Protein AF-A0A1C6JVP3-F1 (afdb_monomer_lite)

Foldseek 3Di:
DDVVVVVLQVVLLVVLVVVVVQVQVQCCVVVVDDDDFPVSVVVVCVVDVDQWDAGPQWIWGDDDQWIWIDHPQATATAGQPDFRRRHFDDLQRSLVRCVVNVHPPPVSVDSVVVVVVQVVCCVVQQWPDDPNGIDGDQDPVQKDADPDDPDFQWKWKDFDPDIDIDGDDPLVVQLSVQQRIFGNCLVVPDPPRRGWIKIFTHHPNDTPDIDIDDLRGGDPRNNCSCVVPNVVVVVVVD

Radius of gyration: 19.87 Å; chains: 1; bounding box: 47×33×55 Å

Sequence (238 aa):
MEEKIKNIMEKYIKDVEDTCNILLEGINYRDNLNLKTKKDFFDYRMKKSNMEFEVRGISYRL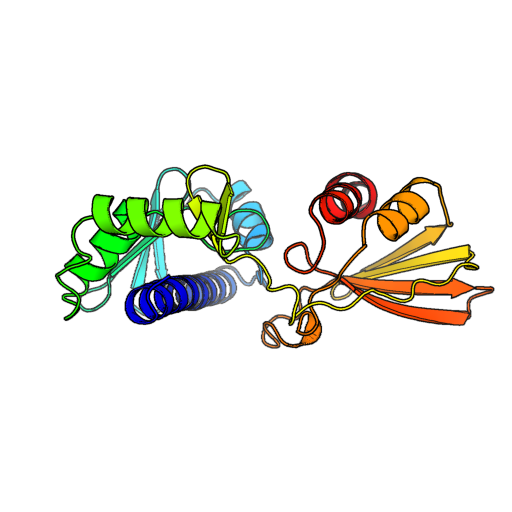HGKGCRAFNKEFFLDWDFGYRSRWCGIDPWKLSMTIKKSKSQYSEYYDGNLIKKTCEQAVKDGIMFKKYEQYYFAIPKSETFKPQFPKEFDTLVVTHRDSTWSLPRNKVIDKFIRKSSWVYNKIDRYNDKYNDKYVLSFLLEEKEIYSISYDDIGYPEGAIKIMSDDILHNLLKAL

Structure (mmCIF, N/CA/C/O backbone):
data_AF-A0A1C6JVP3-F1
#
_entry.id   AF-A0A1C6JVP3-F1
#
loop_
_atom_site.group_PDB
_atom_site.id
_atom_site.type_symbol
_atom_site.label_atom_id
_atom_site.label_alt_id
_atom_site.label_comp_id
_atom_site.label_asym_id
_atom_site.label_entity_id
_atom_site.label_seq_id
_atom_site.pdbx_PDB_ins_code
_atom_site.Cartn_x
_atom_site.Cartn_y
_atom_site.Cartn_z
_atom_site.occupancy
_atom_site.B_iso_or_equiv
_atom_site.auth_seq_id
_atom_site.auth_comp_id
_atom_site.auth_asym_id
_atom_site.auth_atom_id
_atom_site.pdbx_PDB_model_num
ATOM 1 N N . MET A 1 1 ? -20.652 -5.276 1.845 1.00 85.62 1 MET A N 1
ATOM 2 C CA . MET A 1 1 ? -20.248 -4.528 3.061 1.00 85.62 1 MET A CA 1
ATOM 3 C C . MET A 1 1 ? -21.175 -3.332 3.229 1.00 85.62 1 MET A C 1
ATOM 5 O O . MET A 1 1 ? -21.500 -2.714 2.226 1.00 85.62 1 MET A O 1
ATOM 9 N N . GLU A 1 2 ? -21.616 -3.033 4.452 1.00 90.56 2 GLU A N 1
ATOM 10 C CA . GLU A 1 2 ? -22.416 -1.833 4.742 1.00 90.56 2 GLU A CA 1
ATOM 11 C C . GLU A 1 2 ? -21.587 -0.554 4.511 1.00 90.56 2 GLU A C 1
ATOM 13 O O . GLU A 1 2 ? -20.419 -0.485 4.898 1.00 90.56 2 GLU A O 1
ATOM 18 N N . GLU A 1 3 ? -22.184 0.468 3.895 1.00 93.00 3 GLU A N 1
ATOM 19 C CA . GLU A 1 3 ? -21.467 1.694 3.510 1.00 93.00 3 GLU A CA 1
ATOM 20 C C . GLU A 1 3 ? -20.906 2.453 4.722 1.00 93.00 3 GLU A C 1
ATOM 22 O O . GLU A 1 3 ? -19.813 3.013 4.674 1.00 93.00 3 GLU A O 1
ATOM 27 N N . LYS A 1 4 ? -21.613 2.414 5.856 1.00 94.56 4 LYS A N 1
ATOM 28 C CA . LYS A 1 4 ? -21.206 3.098 7.087 1.00 94.56 4 LYS A CA 1
ATOM 29 C C . LYS A 1 4 ? -19.854 2.607 7.609 1.00 94.56 4 LYS A C 1
ATOM 31 O O . LYS A 1 4 ? -18.941 3.405 7.811 1.00 94.56 4 LYS A O 1
ATOM 36 N N . ILE A 1 5 ? -19.708 1.296 7.807 1.00 95.00 5 ILE A N 1
ATOM 37 C CA . ILE A 1 5 ? -18.456 0.701 8.296 1.00 95.00 5 ILE A CA 1
ATOM 38 C C . ILE A 1 5 ? -17.331 0.815 7.266 1.00 95.00 5 ILE A C 1
ATOM 40 O O . ILE A 1 5 ? -16.182 1.038 7.645 1.00 95.00 5 ILE A O 1
ATOM 44 N N . LYS A 1 6 ? -17.657 0.748 5.970 1.00 96.06 6 LYS A N 1
ATOM 45 C CA . LYS A 1 6 ? -16.696 1.005 4.895 1.00 96.06 6 LYS A CA 1
ATOM 46 C C . LYS A 1 6 ? -16.099 2.412 5.014 1.00 96.06 6 LYS A C 1
ATOM 48 O O . LYS A 1 6 ? -14.881 2.536 5.101 1.00 96.06 6 LYS A O 1
ATOM 53 N N . ASN A 1 7 ? -16.941 3.439 5.143 1.00 96.12 7 ASN A N 1
ATOM 54 C CA . ASN A 1 7 ? -16.503 4.829 5.308 1.00 96.12 7 ASN A CA 1
ATOM 55 C C . ASN A 1 7 ? -15.640 5.027 6.563 1.00 96.12 7 ASN A C 1
ATOM 57 O O . ASN A 1 7 ? -14.662 5.772 6.542 1.00 96.12 7 ASN A O 1
ATOM 61 N N . ILE A 1 8 ? -15.967 4.338 7.661 1.00 96.06 8 ILE A N 1
ATOM 62 C CA . ILE A 1 8 ? -15.164 4.365 8.893 1.00 96.06 8 ILE A CA 1
ATOM 63 C C . ILE A 1 8 ? -13.777 3.748 8.664 1.00 96.06 8 ILE A C 1
ATOM 65 O O . ILE A 1 8 ? -12.776 4.315 9.101 1.00 96.06 8 ILE A O 1
ATOM 69 N N . MET A 1 9 ? -13.699 2.608 7.973 1.00 97.69 9 MET A N 1
ATOM 70 C CA . MET A 1 9 ? -12.433 1.940 7.651 1.00 97.69 9 MET A CA 1
ATOM 71 C C . MET A 1 9 ? -11.568 2.773 6.699 1.00 97.69 9 MET A C 1
ATOM 73 O O . MET A 1 9 ? -10.367 2.905 6.924 1.00 97.69 9 MET A O 1
ATOM 77 N N . GLU A 1 10 ? -12.164 3.359 5.660 1.00 96.19 10 GLU A N 1
ATOM 78 C CA . GLU A 1 10 ? -11.465 4.241 4.719 1.00 96.19 10 GLU A CA 1
ATOM 79 C C . GLU A 1 10 ? -10.943 5.499 5.419 1.00 96.19 10 GLU A C 1
ATOM 81 O O . GLU A 1 10 ? -9.776 5.859 5.251 1.00 96.19 10 GLU A O 1
ATOM 86 N N . LYS A 1 11 ? -11.760 6.115 6.286 1.00 96.00 11 LYS A N 1
ATOM 87 C CA . LYS A 1 11 ? -11.322 7.238 7.118 1.00 96.00 11 LYS A CA 1
ATOM 88 C C . LYS A 1 11 ? -10.168 6.847 8.038 1.00 96.00 11 LYS A C 1
ATOM 90 O O . LYS A 1 11 ? -9.199 7.590 8.117 1.00 96.00 11 LYS A O 1
ATOM 95 N N . TYR A 1 12 ? -10.235 5.692 8.697 1.00 97.31 12 TYR A N 1
ATOM 96 C CA . TYR A 1 12 ? -9.146 5.211 9.550 1.00 97.31 12 TYR A CA 1
ATOM 97 C C . TYR A 1 12 ? -7.829 5.059 8.778 1.00 97.31 12 TYR A C 1
ATOM 99 O O . TYR A 1 12 ? -6.790 5.505 9.255 1.00 97.31 12 TYR A O 1
ATOM 107 N N . ILE A 1 13 ? -7.865 4.472 7.576 1.00 97.00 13 ILE A N 1
ATOM 108 C CA . ILE A 1 13 ? -6.674 4.331 6.724 1.00 97.00 13 ILE A CA 1
ATOM 109 C C . ILE A 1 13 ? -6.104 5.708 6.373 1.00 97.00 13 ILE A C 1
ATOM 111 O O . ILE A 1 13 ? -4.900 5.921 6.521 1.00 97.00 13 ILE A O 1
ATOM 115 N N . LYS A 1 14 ? -6.969 6.647 5.970 1.00 95.75 14 LYS A N 1
ATOM 116 C CA . LYS A 1 14 ? -6.563 8.015 5.641 1.00 95.75 14 LYS A CA 1
ATOM 117 C C . LYS A 1 14 ? -5.955 8.737 6.848 1.00 95.75 14 LYS A C 1
ATOM 119 O O . LYS A 1 14 ? -4.902 9.351 6.723 1.00 95.75 14 LYS A O 1
ATOM 124 N N . ASP A 1 15 ? -6.586 8.634 8.014 1.00 96.12 15 ASP A N 1
ATOM 125 C CA . ASP A 1 15 ? -6.108 9.271 9.242 1.00 96.12 15 ASP A CA 1
ATOM 126 C C . ASP A 1 15 ? -4.731 8.711 9.648 1.00 96.12 15 ASP A C 1
ATOM 128 O O . ASP A 1 15 ? -3.867 9.473 10.084 1.00 96.12 15 ASP A O 1
ATOM 132 N N . VAL A 1 16 ? -4.484 7.404 9.464 1.00 97.31 16 VAL A N 1
ATOM 133 C CA . VAL A 1 16 ? -3.157 6.796 9.693 1.00 97.31 16 VAL A CA 1
ATOM 134 C C . VAL A 1 16 ? -2.131 7.348 8.713 1.00 97.31 16 VAL A C 1
ATOM 136 O O . VAL A 1 16 ? -1.038 7.724 9.127 1.00 97.31 16 VAL A O 1
ATOM 139 N N . GLU A 1 17 ? -2.469 7.415 7.430 1.00 95.44 17 GLU A N 1
ATOM 140 C CA . GLU A 1 17 ? -1.577 7.936 6.398 1.00 95.44 17 GLU A CA 1
ATOM 141 C C . GLU A 1 17 ? -1.199 9.404 6.642 1.00 95.44 17 GLU A C 1
ATOM 143 O O . GLU A 1 17 ? -0.012 9.734 6.667 1.00 95.44 17 GLU A O 1
ATOM 148 N N . ASP A 1 18 ? -2.181 10.265 6.916 1.00 95.44 18 ASP A N 1
ATOM 149 C CA . ASP A 1 18 ? -1.955 11.673 7.254 1.00 95.44 18 ASP A CA 1
ATOM 150 C C . ASP A 1 18 ? -1.055 11.799 8.497 1.00 95.44 18 ASP A C 1
ATOM 152 O O . ASP A 1 18 ? -0.095 12.572 8.513 1.00 95.44 18 ASP A O 1
ATOM 156 N N . THR A 1 19 ? -1.315 10.985 9.523 1.00 96.62 19 THR A N 1
ATOM 157 C CA . THR A 1 19 ? -0.543 10.960 10.774 1.00 96.62 19 THR A CA 1
ATOM 158 C C . THR A 1 19 ? 0.899 10.491 10.553 1.00 96.62 19 THR A C 1
ATOM 160 O O . THR A 1 19 ? 1.838 11.068 11.104 1.00 96.62 19 THR A O 1
ATOM 163 N N . CYS A 1 20 ? 1.119 9.482 9.707 1.00 96.69 20 CYS A N 1
ATOM 164 C CA . CYS A 1 20 ? 2.458 9.039 9.322 1.00 96.69 20 CYS A CA 1
ATOM 165 C C . CYS A 1 20 ? 3.211 10.105 8.517 1.00 96.69 20 CYS A C 1
ATOM 167 O O . CYS A 1 20 ? 4.404 10.299 8.747 1.00 96.69 20 CYS A O 1
ATOM 169 N N . ASN A 1 21 ? 2.533 10.838 7.633 1.00 95.19 21 ASN A N 1
ATOM 170 C CA . ASN A 1 21 ? 3.148 11.935 6.885 1.00 95.19 21 ASN A CA 1
ATOM 171 C C . ASN A 1 21 ? 3.615 13.064 7.818 1.00 95.19 21 ASN A C 1
ATOM 173 O O . ASN A 1 21 ? 4.724 13.568 7.656 1.00 95.19 21 ASN A O 1
ATOM 177 N N . ILE A 1 22 ? 2.833 13.406 8.849 1.00 96.19 22 ILE A N 1
ATOM 178 C CA . ILE A 1 22 ? 3.252 14.376 9.877 1.00 96.19 22 ILE A CA 1
ATOM 179 C C . ILE A 1 22 ? 4.494 13.877 10.625 1.00 96.19 22 ILE A C 1
ATOM 181 O O . ILE A 1 22 ? 5.426 14.652 10.843 1.00 96.19 22 ILE A O 1
ATOM 185 N N . LEU A 1 23 ? 4.541 12.592 10.995 1.00 96.81 23 LEU A N 1
ATOM 186 C CA . LEU A 1 23 ? 5.721 11.998 11.630 1.00 96.81 23 LEU A CA 1
ATOM 187 C C . LEU A 1 23 ? 6.968 12.128 10.743 1.00 96.81 23 LEU A C 1
ATOM 189 O O . LEU A 1 23 ? 8.019 12.539 11.236 1.00 96.81 23 LEU A O 1
ATOM 193 N N . LEU A 1 24 ? 6.852 11.817 9.448 1.00 96.00 24 LEU A N 1
ATOM 194 C CA . LEU A 1 24 ? 7.953 11.969 8.495 1.00 96.00 24 LEU A CA 1
ATOM 195 C C . LEU A 1 24 ? 8.410 13.424 8.378 1.00 96.00 24 LEU A C 1
ATOM 197 O O . LEU A 1 24 ? 9.609 13.674 8.437 1.00 96.00 24 LEU A O 1
ATOM 201 N N . GLU A 1 25 ? 7.485 14.384 8.280 1.00 95.31 25 GLU A N 1
ATOM 202 C CA . GLU A 1 25 ? 7.809 15.818 8.257 1.00 95.31 25 GLU A CA 1
ATOM 203 C C . GLU A 1 25 ? 8.608 16.235 9.505 1.00 95.31 25 GLU A C 1
ATOM 205 O O . GLU A 1 25 ? 9.605 16.949 9.393 1.00 95.31 25 GLU A O 1
ATOM 210 N N . GLY A 1 26 ? 8.219 15.750 10.689 1.00 96.00 26 GLY A N 1
ATOM 211 C CA . GLY A 1 26 ? 8.935 16.023 11.937 1.00 96.00 26 GLY A CA 1
ATOM 212 C C . GLY A 1 26 ? 10.338 15.415 11.984 1.00 96.00 26 GLY A C 1
ATOM 213 O O . GLY A 1 26 ? 11.280 16.085 12.408 1.00 96.00 26 GLY A O 1
ATOM 214 N N . ILE A 1 27 ? 10.496 14.170 11.523 1.00 95.88 27 ILE A N 1
ATOM 215 C CA . ILE A 1 27 ? 11.808 13.509 11.440 1.00 95.88 27 ILE A CA 1
ATOM 216 C C . ILE A 1 27 ? 12.703 14.227 10.427 1.00 95.88 27 ILE A C 1
ATOM 218 O O . ILE A 1 27 ? 13.857 14.513 10.736 1.00 95.88 27 ILE A O 1
ATOM 222 N N . ASN A 1 28 ? 12.167 14.561 9.253 1.00 95.88 28 ASN A N 1
ATOM 223 C CA . ASN A 1 28 ? 12.885 15.275 8.201 1.00 95.88 28 ASN A CA 1
ATOM 224 C C . ASN A 1 28 ? 13.407 16.621 8.685 1.00 95.88 28 ASN A C 1
ATOM 226 O O . ASN A 1 28 ? 14.579 16.922 8.485 1.00 95.88 28 ASN A O 1
ATOM 230 N N . TYR A 1 29 ? 12.563 17.394 9.370 1.00 95.50 29 TYR A N 1
ATOM 231 C CA . TYR A 1 29 ? 12.962 18.676 9.937 1.00 95.50 29 TYR A CA 1
ATOM 232 C C . TYR A 1 29 ? 14.053 18.522 11.004 1.00 95.50 29 TYR A C 1
ATOM 234 O O . TYR A 1 29 ? 15.057 19.227 10.967 1.00 95.50 29 TYR A O 1
ATOM 242 N N . ARG A 1 30 ? 13.874 17.592 11.950 1.00 94.19 30 ARG A N 1
ATOM 243 C CA . ARG A 1 30 ? 14.794 17.423 13.084 1.00 94.19 30 ARG A CA 1
ATOM 244 C C . ARG A 1 30 ? 16.159 16.879 12.664 1.00 94.19 30 ARG A C 1
ATOM 246 O O . ARG A 1 30 ? 17.176 17.322 13.187 1.00 94.19 30 ARG A O 1
ATOM 253 N N . ASP A 1 31 ? 16.167 15.918 11.745 1.00 94.38 31 ASP A N 1
ATOM 254 C CA . ASP A 1 31 ? 17.36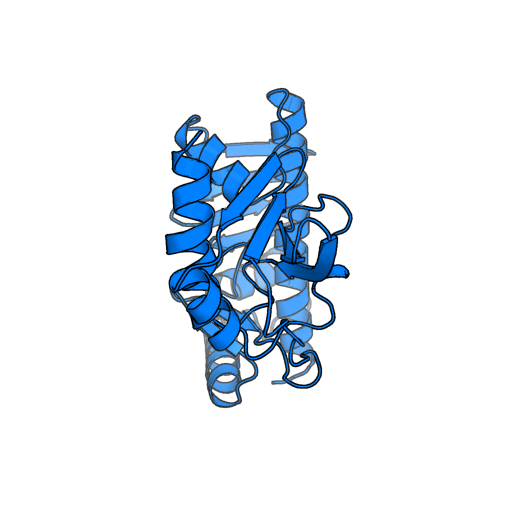3 15.152 11.395 1.00 94.38 31 ASP A CA 1
ATOM 255 C C . ASP A 1 31 ? 17.950 15.576 10.030 1.00 94.38 31 ASP A C 1
ATOM 257 O O . ASP A 1 31 ? 18.907 14.960 9.564 1.00 94.38 31 ASP A O 1
ATOM 261 N N . ASN A 1 32 ? 17.400 16.627 9.400 1.00 94.62 32 ASN A N 1
ATOM 262 C CA . ASN A 1 32 ? 17.755 17.119 8.062 1.00 94.62 32 ASN A CA 1
ATOM 263 C C . ASN A 1 32 ? 17.736 16.005 6.995 1.00 94.62 32 ASN A C 1
ATOM 265 O O . ASN A 1 32 ? 18.715 15.759 6.287 1.00 94.62 32 ASN A O 1
ATOM 269 N N . LEU A 1 33 ? 16.610 15.291 6.926 1.00 93.88 33 LEU A N 1
ATOM 270 C CA . LEU A 1 33 ? 16.375 14.160 6.024 1.00 93.88 33 LEU A CA 1
ATOM 271 C C . LEU A 1 33 ? 15.256 14.466 5.019 1.00 93.88 33 LEU A C 1
ATOM 273 O O . LEU A 1 33 ? 14.552 15.467 5.122 1.00 93.88 33 LEU A O 1
ATOM 277 N N . ASN A 1 34 ? 15.069 13.562 4.057 1.00 91.19 34 ASN A N 1
ATOM 278 C CA . ASN A 1 34 ? 13.994 13.620 3.063 1.00 91.19 34 ASN A CA 1
ATOM 279 C C . ASN A 1 34 ? 13.276 12.263 2.943 1.00 91.19 34 ASN A C 1
ATOM 281 O O . ASN A 1 34 ? 13.196 11.670 1.867 1.00 91.19 34 ASN A O 1
ATOM 285 N N . LEU A 1 35 ? 12.815 11.731 4.076 1.00 91.88 35 LEU A N 1
ATOM 286 C CA . LEU A 1 35 ? 11.999 10.522 4.149 1.00 91.88 35 LEU A CA 1
ATOM 287 C C . LEU A 1 35 ? 10.615 10.800 3.554 1.00 91.88 35 LEU A C 1
ATOM 289 O O . LEU A 1 35 ? 9.971 11.788 3.913 1.00 91.88 35 LEU A O 1
ATOM 293 N N . LYS A 1 36 ? 10.143 9.912 2.680 1.00 88.81 36 LYS A N 1
ATOM 294 C CA . LYS A 1 36 ? 8.869 10.067 1.961 1.00 88.81 36 LYS A CA 1
ATOM 295 C C . LYS A 1 36 ? 7.937 8.873 2.122 1.00 88.81 36 LYS A C 1
ATOM 297 O O . LYS A 1 36 ? 6.734 8.996 1.922 1.00 88.81 36 LYS A O 1
ATOM 302 N N . THR A 1 37 ? 8.483 7.710 2.463 1.00 89.12 37 THR A N 1
ATOM 303 C CA . THR A 1 37 ? 7.762 6.437 2.406 1.00 89.12 37 THR A CA 1
ATOM 304 C C . THR A 1 37 ? 7.846 5.679 3.718 1.00 89.12 37 THR A C 1
ATOM 306 O O . THR A 1 37 ? 8.710 5.925 4.565 1.00 89.12 37 THR A O 1
ATOM 309 N N . LYS A 1 38 ? 6.998 4.656 3.857 1.00 92.50 38 LYS A N 1
ATOM 310 C CA . LYS A 1 38 ? 7.148 3.686 4.942 1.00 92.50 38 LYS A CA 1
ATOM 311 C C . LYS A 1 38 ? 8.487 2.942 4.877 1.00 92.50 38 LYS A C 1
ATOM 313 O O . LYS A 1 38 ? 9.040 2.613 5.923 1.00 92.50 38 LYS A O 1
ATOM 318 N N . LYS A 1 39 ? 9.024 2.689 3.677 1.00 90.00 39 LYS A N 1
ATOM 319 C CA . LYS A 1 39 ? 10.345 2.066 3.532 1.00 90.00 39 LYS A CA 1
ATOM 320 C C . LYS A 1 39 ? 11.439 2.986 4.078 1.00 90.00 39 LYS A C 1
ATOM 322 O O . LYS A 1 39 ? 12.227 2.534 4.898 1.00 90.00 39 LYS A O 1
ATOM 327 N N . ASP A 1 40 ? 11.423 4.267 3.710 1.00 91.75 40 ASP A N 1
ATOM 328 C CA . ASP A 1 40 ? 12.370 5.268 4.215 1.00 91.75 40 ASP A CA 1
ATOM 329 C C . ASP A 1 40 ? 12.311 5.344 5.748 1.00 91.75 40 ASP A C 1
ATOM 331 O O . ASP A 1 40 ? 13.342 5.372 6.419 1.00 91.75 40 ASP A O 1
ATOM 335 N N . PHE A 1 41 ? 11.100 5.307 6.319 1.00 94.50 41 PHE A N 1
ATOM 336 C CA . PHE A 1 41 ? 10.910 5.245 7.767 1.00 94.50 41 PHE A CA 1
ATOM 337 C C . PHE A 1 41 ? 11.559 4.005 8.392 1.00 94.50 41 PHE A C 1
ATOM 339 O O . PHE A 1 41 ? 12.222 4.110 9.424 1.00 94.50 41 PHE A O 1
ATOM 346 N N . PHE A 1 42 ? 11.393 2.827 7.790 1.00 93.25 42 PHE A N 1
ATOM 347 C CA . PHE A 1 42 ? 12.018 1.604 8.291 1.00 93.25 42 PHE A CA 1
ATOM 348 C C . PHE A 1 42 ? 13.539 1.608 8.137 1.00 93.25 42 PHE A C 1
ATOM 350 O O . PHE A 1 42 ? 14.228 1.258 9.094 1.00 93.25 42 PHE A O 1
ATOM 357 N N . ASP A 1 43 ? 14.072 2.080 7.012 1.00 92.50 43 ASP A N 1
ATOM 358 C CA . ASP A 1 43 ? 15.517 2.224 6.807 1.00 92.50 43 ASP A CA 1
ATOM 359 C C . ASP A 1 43 ? 16.124 3.201 7.835 1.00 92.50 43 ASP A C 1
ATOM 361 O O . ASP A 1 43 ? 17.192 2.950 8.399 1.00 92.50 43 ASP A O 1
ATOM 365 N N . TYR A 1 44 ? 15.416 4.294 8.141 1.00 94.19 44 TYR A N 1
ATOM 366 C CA . TYR A 1 44 ? 15.763 5.218 9.220 1.00 94.19 44 TYR A CA 1
ATOM 367 C C . TYR A 1 44 ? 15.764 4.520 10.591 1.00 94.19 44 TYR A C 1
ATOM 369 O O . TYR A 1 44 ? 16.722 4.634 11.359 1.00 94.19 44 TYR A O 1
ATOM 377 N N . ARG A 1 45 ? 14.718 3.741 10.889 1.00 92.12 45 ARG A N 1
ATOM 378 C CA . ARG A 1 45 ? 14.558 3.000 12.151 1.00 92.12 45 ARG A CA 1
ATOM 379 C C . ARG A 1 45 ? 15.587 1.895 12.355 1.00 92.12 45 ARG A C 1
ATOM 381 O O . ARG A 1 45 ? 15.934 1.609 13.495 1.00 92.12 45 ARG A O 1
ATOM 388 N N . MET A 1 46 ? 16.118 1.310 11.286 1.00 90.38 46 MET A N 1
ATOM 389 C CA . MET A 1 46 ? 17.240 0.373 11.386 1.00 90.38 46 MET A CA 1
ATOM 390 C C . MET A 1 46 ? 18.520 1.049 11.895 1.00 90.38 46 MET A C 1
ATOM 392 O O . MET A 1 46 ? 19.360 0.390 12.501 1.00 90.38 46 MET A O 1
ATOM 396 N N . LYS A 1 47 ? 18.666 2.362 11.678 1.00 92.06 47 LYS A N 1
ATOM 397 C CA . LYS A 1 47 ? 19.841 3.151 12.084 1.00 92.06 47 LYS A CA 1
ATOM 398 C C . LYS A 1 47 ? 19.637 3.909 13.399 1.00 92.06 47 LYS A C 1
ATOM 400 O O . LYS A 1 47 ? 20.611 4.340 14.014 1.00 92.06 47 LYS A O 1
ATOM 405 N N . LYS A 1 48 ? 18.388 4.120 13.823 1.00 88.81 48 LYS A N 1
ATOM 406 C CA . LYS A 1 48 ? 18.018 4.928 14.997 1.00 88.81 48 LYS A CA 1
ATOM 407 C C . LYS A 1 48 ? 17.047 4.165 15.880 1.00 88.81 48 LYS A C 1
ATOM 409 O O . LYS A 1 48 ? 15.985 3.779 15.409 1.00 88.81 48 LYS A O 1
ATOM 414 N N . SER A 1 49 ? 17.354 4.019 17.169 1.00 85.25 49 SER A N 1
ATOM 415 C CA . SER A 1 49 ? 16.584 3.197 18.115 1.00 85.25 49 SER A CA 1
ATOM 416 C C . SER A 1 49 ? 15.389 3.898 18.779 1.00 85.25 49 SER A C 1
ATOM 418 O O . SER A 1 49 ? 14.579 3.213 19.396 1.00 85.25 49 SER A O 1
ATOM 420 N N . ASN A 1 50 ? 15.168 5.201 18.565 1.00 88.69 50 ASN A N 1
ATOM 421 C CA . ASN A 1 50 ? 14.064 5.984 19.152 1.00 88.69 50 ASN A CA 1
ATOM 422 C C . ASN A 1 50 ? 12.677 5.320 19.037 1.00 88.69 50 ASN A C 1
ATOM 424 O O . ASN A 1 50 ? 12.153 5.132 17.942 1.00 88.69 50 ASN A O 1
ATOM 428 N N . MET A 1 51 ? 12.058 5.004 20.173 1.00 92.69 51 MET A N 1
ATOM 429 C CA . MET A 1 51 ? 10.715 4.406 20.220 1.00 92.69 51 MET A CA 1
ATOM 430 C C . MET A 1 51 ? 9.595 5.443 20.335 1.00 92.69 51 MET A C 1
ATOM 432 O O . MET A 1 51 ? 8.436 5.115 20.084 1.00 92.69 51 MET A O 1
ATOM 436 N N . GLU A 1 52 ? 9.935 6.681 20.696 1.00 96.19 52 GLU A N 1
ATOM 437 C CA . GLU A 1 52 ? 8.982 7.766 20.901 1.00 96.19 52 GLU A CA 1
ATOM 438 C C . GLU A 1 52 ? 9.385 9.010 20.108 1.00 96.19 52 GLU A C 1
ATOM 440 O O . GLU A 1 52 ? 10.573 9.315 19.956 1.00 96.19 52 GLU A O 1
ATOM 445 N N . PHE A 1 53 ? 8.380 9.721 19.603 1.00 96.06 53 PHE A N 1
ATOM 446 C CA . PHE A 1 53 ? 8.531 10.986 18.891 1.00 96.06 53 PHE A CA 1
ATOM 447 C C . PHE A 1 53 ? 7.442 11.949 19.350 1.00 96.06 53 PHE A C 1
ATOM 449 O O . PHE A 1 53 ? 6.332 11.532 19.677 1.00 96.06 53 PHE A O 1
ATOM 456 N N . GLU A 1 54 ? 7.737 13.241 19.311 1.00 96.50 54 GLU A N 1
ATOM 457 C CA . GLU A 1 54 ? 6.740 14.287 19.487 1.00 96.50 54 GLU A CA 1
ATOM 458 C C . GLU A 1 54 ? 6.833 15.239 18.301 1.00 96.50 54 GLU A C 1
ATOM 460 O O . GLU A 1 54 ? 7.893 15.799 18.022 1.00 96.50 54 GLU A O 1
ATOM 465 N N . VAL A 1 55 ? 5.734 15.373 17.560 1.00 96.12 55 VAL A N 1
ATOM 466 C CA . VAL A 1 55 ? 5.671 16.217 16.365 1.00 96.12 55 VAL A CA 1
ATOM 467 C C . VAL A 1 55 ? 4.349 16.966 16.381 1.00 96.12 55 VAL A C 1
ATOM 469 O O . VAL A 1 55 ? 3.290 16.345 16.430 1.00 96.12 55 VAL A O 1
ATOM 472 N N . ARG A 1 56 ? 4.404 18.304 16.342 1.00 94.00 56 ARG A N 1
ATOM 473 C CA . ARG A 1 56 ? 3.217 19.186 16.355 1.00 94.00 56 ARG A CA 1
ATOM 474 C C . ARG A 1 56 ? 2.239 18.874 17.506 1.00 94.00 56 ARG A C 1
ATOM 476 O O . ARG A 1 56 ? 1.029 18.865 17.310 1.00 94.00 56 ARG A O 1
ATOM 483 N N . GLY A 1 57 ? 2.764 18.574 18.698 1.00 94.38 57 GLY A N 1
ATOM 484 C CA . GLY A 1 57 ? 1.958 18.235 19.879 1.00 94.38 57 GLY A CA 1
ATOM 485 C C . GLY A 1 57 ? 1.262 16.867 19.820 1.00 94.38 57 GLY A C 1
ATOM 486 O O . GLY A 1 57 ? 0.421 16.573 20.668 1.00 94.38 57 GLY A O 1
ATOM 487 N N . ILE A 1 58 ? 1.586 16.029 18.829 1.00 97.25 58 ILE A N 1
ATOM 488 C CA . ILE A 1 58 ? 1.165 14.627 18.758 1.00 97.25 58 ILE A CA 1
ATOM 489 C C . ILE A 1 58 ? 2.316 13.764 19.268 1.00 97.25 58 ILE A C 1
ATOM 491 O O . ILE A 1 58 ? 3.432 13.828 18.745 1.00 97.25 58 ILE A O 1
ATOM 495 N N . SER A 1 59 ? 2.035 12.935 20.271 1.00 98.06 59 SER A N 1
ATOM 496 C CA . SER A 1 59 ? 2.964 11.921 20.758 1.00 98.06 59 SER A CA 1
ATOM 497 C C . SER A 1 59 ? 2.814 10.646 19.937 1.00 98.06 59 SER A C 1
ATOM 499 O O . SER A 1 59 ? 1.713 10.112 19.809 1.00 98.06 59 SER A O 1
ATOM 501 N N . TYR A 1 60 ? 3.925 10.130 19.424 1.00 98.25 60 TYR A N 1
ATOM 502 C CA . TYR A 1 60 ? 4.016 8.868 18.698 1.00 98.25 60 TYR A CA 1
ATOM 503 C C . TYR A 1 60 ? 4.786 7.868 19.546 1.00 98.25 60 TYR A C 1
ATOM 505 O O . TYR A 1 60 ? 5.881 8.171 20.017 1.00 98.25 60 TYR A O 1
ATOM 513 N N . ARG A 1 61 ? 4.239 6.666 19.716 1.00 97.69 61 ARG A N 1
ATOM 514 C CA . ARG A 1 61 ? 4.889 5.562 20.424 1.00 97.69 61 ARG A CA 1
ATOM 515 C C . ARG A 1 61 ? 4.840 4.304 19.581 1.00 97.69 61 ARG A C 1
ATOM 517 O O . ARG A 1 61 ? 3.765 3.772 19.301 1.00 97.69 61 ARG A O 1
ATOM 524 N N . LEU A 1 62 ? 6.015 3.824 19.197 1.00 96.62 62 LEU A N 1
ATOM 525 C CA . LEU A 1 62 ? 6.169 2.556 18.502 1.00 96.62 62 LEU A CA 1
ATOM 526 C C . LEU A 1 62 ? 5.931 1.392 19.464 1.00 96.62 62 LEU A C 1
ATOM 528 O O . LEU A 1 62 ? 6.323 1.435 20.629 1.00 96.62 62 LEU A O 1
ATOM 532 N N . HIS A 1 63 ? 5.312 0.329 18.966 1.00 93.88 63 HIS A N 1
ATOM 533 C CA . HIS A 1 63 ? 5.075 -0.895 19.727 1.00 93.88 63 HIS A CA 1
ATOM 534 C C . HIS A 1 63 ? 4.988 -2.093 18.787 1.00 93.88 63 HIS A C 1
ATOM 536 O O . HIS A 1 63 ? 4.332 -2.013 17.752 1.00 93.88 63 HIS A O 1
ATOM 542 N N . GLY A 1 64 ? 5.584 -3.231 19.152 1.00 90.88 64 GLY A N 1
ATOM 543 C CA . GLY A 1 64 ? 5.524 -4.450 18.335 1.00 90.88 64 GLY A CA 1
ATOM 544 C C . GLY A 1 64 ? 5.749 -4.167 16.841 1.00 90.88 64 GLY A C 1
ATOM 545 O O . GLY A 1 64 ? 6.781 -3.623 16.461 1.00 90.88 64 GLY A O 1
ATOM 546 N N . LYS A 1 65 ? 4.745 -4.481 16.012 1.00 93.19 65 LYS A N 1
ATOM 547 C CA . LYS A 1 65 ? 4.742 -4.250 14.554 1.00 93.19 65 LYS A CA 1
ATOM 548 C C . LYS A 1 65 ? 4.036 -2.953 14.112 1.00 93.19 65 LYS A C 1
ATOM 550 O O . LYS A 1 65 ? 3.635 -2.843 12.956 1.00 93.19 65 LYS A O 1
ATOM 555 N N . GLY A 1 66 ? 3.842 -1.990 15.008 1.00 96.56 66 GLY A N 1
ATOM 556 C CA . GLY A 1 66 ? 2.961 -0.845 14.796 1.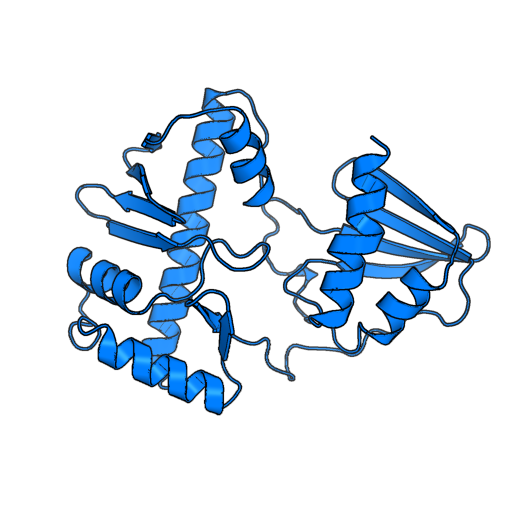00 96.56 66 GLY A CA 1
ATOM 557 C C . GLY A 1 66 ? 3.365 0.428 15.530 1.00 96.56 66 GLY A C 1
ATOM 558 O O . GLY A 1 66 ? 4.474 0.563 16.054 1.00 96.56 66 GLY A O 1
ATOM 559 N N . CYS A 1 67 ? 2.436 1.376 15.545 1.00 97.69 67 CYS A N 1
ATOM 560 C CA . CYS A 1 67 ? 2.591 2.670 16.187 1.00 97.69 67 CYS A CA 1
ATOM 561 C C . CYS A 1 67 ? 1.239 3.156 16.705 1.00 97.69 67 CYS A C 1
ATOM 563 O O . CYS A 1 67 ? 0.186 2.854 16.138 1.00 97.69 67 CYS A O 1
ATOM 565 N N . ARG A 1 68 ? 1.296 3.945 17.772 1.00 97.44 68 ARG A N 1
ATOM 566 C CA . ARG A 1 68 ? 0.170 4.699 18.292 1.00 97.44 68 ARG A CA 1
ATOM 567 C C . ARG A 1 68 ? 0.523 6.173 18.300 1.00 97.44 68 ARG A C 1
ATOM 569 O O . ARG A 1 68 ? 1.579 6.545 18.806 1.00 97.44 68 ARG A O 1
ATOM 576 N N . ALA A 1 69 ? -0.393 6.996 17.819 1.00 97.94 69 ALA A N 1
ATOM 577 C CA . ALA A 1 69 ? -0.305 8.442 17.858 1.00 97.94 69 ALA A CA 1
ATOM 578 C C . ALA A 1 69 ? -1.461 9.003 18.690 1.00 97.94 69 ALA A C 1
ATOM 580 O O . ALA A 1 69 ? -2.599 8.547 18.568 1.00 97.94 69 ALA A O 1
ATOM 581 N N . PHE A 1 70 ? -1.179 9.945 19.585 1.00 96.44 70 PHE A N 1
ATOM 582 C CA . PHE A 1 70 ? -2.198 10.480 20.481 1.00 96.44 70 PHE A CA 1
ATOM 583 C C . PHE A 1 70 ? -1.845 11.863 21.031 1.00 96.44 70 PHE A C 1
ATOM 585 O O . PHE A 1 70 ? -0.680 12.246 21.121 1.00 96.44 70 PHE A O 1
ATOM 592 N N . ASN A 1 71 ? -2.881 12.590 21.437 1.00 94.56 71 ASN A N 1
ATOM 593 C CA . ASN A 1 71 ? -2.815 13.768 22.297 1.00 94.56 71 ASN A CA 1
ATOM 594 C C . ASN A 1 71 ? -4.112 13.831 23.143 1.00 94.56 71 ASN A C 1
ATOM 596 O O . ASN A 1 71 ? -4.752 12.802 23.360 1.00 94.56 71 ASN A O 1
ATOM 600 N N . LYS A 1 72 ? -4.500 15.004 23.664 1.00 89.19 72 LYS A N 1
ATOM 601 C CA . LYS A 1 72 ? -5.726 15.148 24.478 1.00 89.19 72 LYS A CA 1
ATOM 602 C C . LYS A 1 72 ? -7.032 14.939 23.693 1.00 89.19 72 LYS A C 1
ATOM 604 O O . LYS A 1 72 ? -8.034 14.570 24.299 1.00 89.19 72 LYS A O 1
ATOM 609 N N . GLU A 1 73 ? -7.024 15.171 22.384 1.00 87.38 73 GLU A N 1
ATOM 610 C CA . GLU A 1 73 ? -8.210 15.182 21.511 1.00 87.38 73 GLU A CA 1
ATOM 611 C C . GLU A 1 73 ? -8.196 14.053 20.471 1.00 87.38 73 GLU A C 1
ATOM 613 O O . GLU A 1 73 ? -9.229 13.702 19.906 1.00 87.38 73 GLU A O 1
ATOM 618 N N . PHE A 1 74 ? -7.027 13.465 20.230 1.00 87.75 74 PHE A N 1
ATOM 619 C CA . PHE A 1 74 ? -6.766 12.520 19.157 1.00 87.75 74 PHE A CA 1
ATOM 620 C C . PHE A 1 74 ? -6.176 11.221 19.708 1.00 87.75 74 PHE A C 1
ATOM 622 O O . PHE A 1 74 ? -5.285 11.234 20.560 1.00 87.75 74 PHE A O 1
ATOM 629 N N . PHE A 1 75 ? -6.645 10.087 19.192 1.00 94.94 75 PHE A N 1
ATOM 630 C CA . PHE A 1 75 ? -6.063 8.777 19.453 1.00 94.94 75 PHE A CA 1
ATOM 631 C C . PHE A 1 75 ? -6.153 7.915 18.198 1.00 94.94 75 PHE A C 1
ATOM 633 O O . PHE A 1 75 ? -7.233 7.750 17.636 1.00 94.94 75 PHE A O 1
ATOM 640 N N . LEU A 1 76 ? -5.033 7.312 17.810 1.00 97.25 76 LEU A N 1
ATOM 641 C CA . LEU A 1 76 ? -4.941 6.400 16.681 1.00 97.25 76 LEU A CA 1
ATOM 642 C C . LEU A 1 76 ? -3.917 5.305 16.980 1.00 97.25 76 LEU A C 1
ATOM 644 O O . LEU A 1 76 ? -2.807 5.594 17.419 1.00 97.25 76 LEU A O 1
ATOM 648 N N . ASP A 1 77 ? -4.278 4.046 16.753 1.00 97.50 77 ASP A N 1
ATOM 649 C CA . ASP A 1 77 ? -3.399 2.884 16.938 1.00 97.50 77 ASP A CA 1
ATOM 650 C C . ASP A 1 77 ? -3.479 2.010 15.688 1.00 97.50 77 ASP A C 1
ATOM 652 O O . ASP A 1 77 ? -4.576 1.746 15.188 1.00 97.50 77 ASP A O 1
ATOM 656 N N . TRP A 1 78 ? -2.336 1.587 15.153 1.00 98.25 78 TRP A N 1
ATOM 657 C CA . TRP A 1 78 ? -2.275 0.744 13.962 1.00 98.25 78 TRP A CA 1
ATOM 658 C C . TRP A 1 78 ? -1.086 -0.212 13.999 1.00 98.25 78 TRP A C 1
ATOM 660 O O . TRP A 1 78 ? -0.148 -0.070 14.783 1.00 98.25 78 TRP A O 1
ATOM 670 N N . ASP A 1 79 ? -1.148 -1.226 13.143 1.00 97.94 79 ASP A N 1
ATOM 671 C CA . ASP A 1 79 ? 0.004 -2.040 12.764 1.00 97.94 79 ASP A CA 1
ATOM 672 C C . ASP A 1 79 ? 0.443 -1.677 11.353 1.00 97.94 79 ASP A C 1
ATOM 674 O O . ASP A 1 79 ? -0.400 -1.405 10.489 1.00 97.94 79 ASP A O 1
ATOM 678 N N . PHE A 1 80 ? 1.755 -1.688 11.113 1.00 97.19 80 PHE A N 1
ATOM 679 C CA . PHE A 1 80 ? 2.302 -1.355 9.809 1.00 97.19 80 PHE A CA 1
ATOM 680 C C . PHE A 1 80 ? 1.823 -2.350 8.752 1.00 97.19 80 PHE A C 1
ATOM 682 O O . PHE A 1 80 ? 1.984 -3.561 8.891 1.00 97.19 80 PHE A O 1
ATOM 689 N N . GLY A 1 81 ? 1.224 -1.809 7.691 1.00 95.69 81 GLY A N 1
ATOM 690 C CA . GLY A 1 81 ? 0.486 -2.584 6.700 1.00 95.69 81 GLY A CA 1
ATOM 691 C C . GLY A 1 81 ? 1.349 -3.453 5.789 1.00 95.69 81 GLY A C 1
ATOM 692 O O . GLY A 1 81 ? 2.578 -3.384 5.766 1.00 95.69 81 GLY A O 1
ATOM 693 N N . TYR A 1 82 ? 0.685 -4.258 4.970 1.00 93.38 82 TYR A N 1
ATOM 694 C CA . TYR A 1 82 ? 1.314 -5.017 3.905 1.00 93.38 82 TYR A CA 1
ATOM 695 C C . TYR A 1 82 ? 1.794 -4.081 2.787 1.00 93.38 82 TYR A C 1
ATOM 697 O O . TYR A 1 82 ? 1.022 -3.238 2.317 1.00 93.38 82 TYR A O 1
ATOM 705 N N . ARG A 1 83 ? 3.042 -4.276 2.329 1.00 89.69 83 ARG A N 1
ATOM 706 C CA . ARG A 1 83 ? 3.673 -3.502 1.237 1.00 89.69 83 ARG A CA 1
ATOM 707 C C . ARG A 1 83 ? 3.795 -2.018 1.553 1.00 89.69 83 ARG A C 1
ATOM 709 O O . ARG A 1 83 ? 3.984 -1.706 2.721 1.00 89.69 83 ARG A O 1
ATOM 716 N N . SER A 1 84 ? 3.682 -1.102 0.596 1.00 90.00 84 SER A N 1
ATOM 717 C CA . SER A 1 84 ? 3.799 0.338 0.872 1.00 90.00 84 SER A CA 1
ATOM 718 C C . SER A 1 84 ? 2.667 0.927 1.723 1.00 90.00 84 SER A C 1
ATOM 720 O O . SER A 1 84 ? 2.796 2.047 2.205 1.00 90.00 84 SER A O 1
ATOM 722 N N . ARG A 1 85 ? 1.581 0.185 1.996 1.00 92.81 85 ARG A N 1
ATOM 723 C CA . ARG A 1 85 ? 0.458 0.680 2.816 1.00 92.81 85 ARG A CA 1
ATOM 724 C C . ARG A 1 85 ? 0.887 0.933 4.261 1.00 92.81 85 ARG A C 1
ATOM 726 O O . ARG A 1 85 ? 1.456 0.043 4.898 1.00 92.81 85 ARG A O 1
ATOM 733 N N . TRP A 1 86 ? 0.553 2.095 4.818 1.00 95.62 86 TRP A N 1
ATOM 734 C CA . TRP A 1 86 ? 0.858 2.417 6.218 1.00 95.62 86 TRP A CA 1
ATOM 735 C C . TRP A 1 86 ? 0.155 1.500 7.215 1.00 95.62 86 TRP A C 1
ATOM 737 O O . TRP A 1 86 ? 0.779 1.089 8.190 1.00 95.62 86 TRP A O 1
ATOM 747 N N . CYS A 1 87 ? -1.077 1.083 6.933 1.00 97.50 87 CYS A N 1
ATOM 748 C CA . CYS A 1 87 ? -1.817 0.118 7.740 1.00 97.50 87 CYS A CA 1
ATOM 749 C C . CYS A 1 87 ? -2.699 -0.794 6.876 1.00 97.50 87 CYS A C 1
ATOM 751 O O . CYS A 1 87 ? -2.920 -0.559 5.687 1.00 97.50 87 CYS A O 1
ATOM 753 N N . GLY A 1 88 ? -3.180 -1.871 7.489 1.00 97.38 88 GLY A N 1
ATOM 754 C CA . GLY A 1 88 ? -4.450 -2.493 7.130 1.00 97.38 88 GLY A CA 1
ATOM 755 C C . GLY A 1 88 ? -5.410 -2.387 8.311 1.00 97.38 88 GLY A C 1
ATOM 756 O O . GLY A 1 88 ? -5.038 -1.912 9.386 1.00 97.38 88 GLY A O 1
ATOM 757 N N . ILE A 1 89 ? -6.634 -2.868 8.133 1.00 98.38 89 ILE A N 1
ATOM 758 C CA . ILE A 1 89 ? -7.621 -2.902 9.207 1.00 98.38 89 ILE A CA 1
ATOM 759 C C . ILE A 1 89 ? -7.267 -4.032 10.170 1.00 98.38 89 ILE A C 1
ATOM 761 O O . ILE A 1 89 ? -7.331 -5.208 9.812 1.00 98.38 89 ILE A O 1
ATOM 765 N N . ASP A 1 90 ? -6.907 -3.661 11.395 1.00 98.00 90 ASP A N 1
ATOM 766 C CA . ASP A 1 90 ? -6.955 -4.543 12.556 1.00 98.00 90 ASP A CA 1
ATOM 767 C C . ASP A 1 90 ? -8.267 -4.257 13.312 1.00 98.00 90 ASP A C 1
ATOM 769 O O . ASP A 1 90 ? -8.480 -3.115 13.738 1.00 98.00 90 ASP A O 1
ATOM 773 N N . PRO A 1 91 ? -9.166 -5.247 13.474 1.00 97.81 91 PRO A N 1
ATOM 774 C CA . PRO A 1 91 ? -10.477 -5.011 14.075 1.00 97.81 91 PRO A CA 1
ATOM 775 C C . PRO A 1 91 ? -10.439 -4.460 15.503 1.00 97.81 91 PRO A C 1
ATOM 777 O O . PRO A 1 91 ? -11.277 -3.633 15.860 1.00 97.81 91 PRO A O 1
ATOM 780 N N . TRP A 1 92 ? -9.476 -4.892 16.322 1.00 96.94 92 TRP A N 1
ATOM 781 C CA . TRP A 1 92 ? -9.363 -4.445 17.710 1.00 96.94 92 TRP A CA 1
ATOM 782 C C . TRP A 1 92 ? -8.792 -3.029 17.790 1.00 96.94 92 TRP A C 1
ATOM 784 O O . TRP A 1 92 ? -9.278 -2.196 18.554 1.00 96.94 92 TRP A O 1
ATOM 794 N N . LYS A 1 93 ? -7.789 -2.712 16.967 1.00 97.00 93 LYS A N 1
ATOM 795 C CA . LYS A 1 93 ? -7.202 -1.365 16.936 1.00 97.00 93 LYS A CA 1
ATOM 796 C C . LYS A 1 93 ? -8.162 -0.330 16.370 1.00 97.00 93 LYS A C 1
ATOM 798 O O . LYS A 1 93 ? -8.242 0.780 16.904 1.00 97.00 93 LYS A O 1
ATOM 803 N N . LEU A 1 94 ? -8.922 -0.694 15.336 1.00 97.12 94 LEU A N 1
ATOM 804 C CA . LEU A 1 94 ? -9.974 0.164 14.807 1.00 97.12 94 LEU A CA 1
ATOM 805 C C . LEU A 1 94 ? -11.044 0.409 15.877 1.00 97.12 94 LEU A C 1
ATOM 807 O O . LEU A 1 94 ? -11.351 1.564 16.158 1.00 97.12 94 LEU A O 1
ATOM 811 N N . SER A 1 95 ? -11.542 -0.633 16.551 1.00 96.81 95 SER A N 1
ATOM 812 C CA . SER A 1 95 ? -12.556 -0.446 17.598 1.00 96.81 95 SER A CA 1
ATOM 813 C C . SER A 1 95 ? -12.049 0.419 18.761 1.00 96.81 95 SER A C 1
ATOM 815 O O . SER A 1 95 ? -12.770 1.286 19.259 1.00 96.81 95 SER A O 1
ATOM 817 N N . MET A 1 96 ? -10.779 0.263 19.152 1.00 95.25 96 MET A N 1
ATOM 818 C CA . MET A 1 96 ? -10.136 1.108 20.162 1.00 95.25 96 MET A CA 1
ATOM 819 C C . MET A 1 96 ? -9.959 2.552 19.725 1.00 95.25 96 MET A C 1
ATOM 821 O O . MET A 1 96 ? -10.165 3.451 20.541 1.00 95.25 96 MET A O 1
ATOM 825 N N . THR A 1 97 ? -9.636 2.778 18.457 1.00 94.75 97 THR A N 1
ATOM 826 C CA . THR A 1 97 ? -9.576 4.117 17.868 1.00 94.75 97 THR A CA 1
ATOM 827 C C . THR A 1 97 ? -10.945 4.790 17.938 1.00 94.75 97 THR A C 1
ATOM 829 O O . THR A 1 97 ? -11.067 5.874 18.504 1.00 94.75 97 THR A O 1
ATOM 832 N N . ILE A 1 98 ? -11.997 4.117 17.462 1.00 93.44 98 ILE A N 1
ATOM 833 C CA . ILE A 1 98 ? -13.369 4.647 17.464 1.00 93.44 98 ILE A CA 1
ATOM 834 C C . ILE A 1 98 ? -13.815 4.963 18.906 1.00 93.44 98 ILE A C 1
ATOM 836 O O . ILE A 1 98 ? -14.340 6.048 19.168 1.00 93.44 98 ILE A O 1
ATOM 840 N N . LYS A 1 99 ? -13.534 4.062 19.859 1.00 93.12 99 LYS A N 1
ATOM 841 C CA . LYS A 1 99 ? -13.891 4.226 21.277 1.00 93.12 99 LYS A CA 1
ATOM 842 C C . LYS A 1 99 ? -13.160 5.375 21.960 1.00 93.12 99 LYS A C 1
ATOM 844 O O . LYS A 1 99 ? -13.783 6.162 22.671 1.00 93.12 99 LYS A O 1
ATOM 849 N N . LYS A 1 100 ? -11.840 5.472 21.795 1.00 92.12 100 LYS A N 1
ATOM 850 C CA . LYS A 1 100 ? -11.031 6.482 22.495 1.0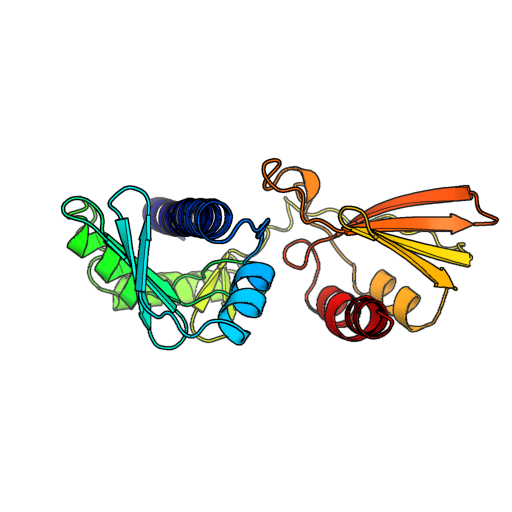0 92.12 100 LYS A CA 1
ATOM 851 C C . LYS A 1 100 ? -11.196 7.880 21.923 1.00 92.12 100 LYS A C 1
ATOM 853 O O . LYS A 1 100 ? -11.156 8.836 22.690 1.00 92.12 100 LYS A O 1
ATOM 858 N N . SER A 1 101 ? -11.487 7.982 20.633 1.00 86.69 101 SER A N 1
ATOM 859 C CA . SER A 1 101 ? -11.854 9.244 19.989 1.00 86.69 101 SER A CA 1
ATOM 860 C C . SER A 1 101 ? -13.301 9.668 20.283 1.00 86.69 101 SER A C 1
ATOM 862 O O . SER A 1 101 ? -13.772 10.639 19.702 1.00 86.69 101 SER A O 1
ATOM 864 N N . LYS A 1 102 ? -14.018 8.951 21.171 1.00 85.25 102 LYS A N 1
ATOM 865 C CA . LYS A 1 102 ? -15.416 9.216 21.564 1.00 85.25 102 LYS A CA 1
ATOM 866 C C . LYS A 1 102 ? -16.343 9.393 20.356 1.00 85.25 102 LYS A C 1
ATOM 868 O O . LYS A 1 102 ? -17.211 10.263 20.345 1.00 85.25 102 LYS A O 1
ATOM 873 N N . SER A 1 103 ? -16.125 8.588 19.318 1.00 85.19 103 SER A N 1
ATOM 874 C CA . SER A 1 103 ? -16.916 8.667 18.097 1.00 85.19 103 SER A CA 1
ATOM 875 C C . SER A 1 103 ? -18.376 8.295 18.365 1.00 85.19 103 SER A C 1
ATOM 877 O O . SER A 1 103 ? -18.671 7.452 19.208 1.00 85.19 103 SER A O 1
ATOM 879 N N . GLN A 1 104 ? -19.296 8.867 17.589 1.00 88.44 104 GLN A N 1
ATOM 880 C CA . GLN A 1 104 ? -20.721 8.524 17.647 1.00 88.44 104 GLN A CA 1
ATOM 881 C C . GLN A 1 104 ? -21.022 7.064 17.258 1.00 88.44 104 GLN A C 1
ATOM 883 O O . GLN A 1 104 ? -22.102 6.560 17.550 1.00 88.44 104 GLN A O 1
ATOM 888 N N . TYR A 1 105 ? -20.076 6.369 16.619 1.00 89.94 105 TYR A N 1
ATOM 889 C CA . TYR A 1 105 ? -20.251 5.007 16.110 1.00 89.94 105 TYR A CA 1
ATOM 890 C C . TYR A 1 105 ? -19.979 3.928 17.169 1.00 89.94 105 TYR A C 1
ATOM 892 O O . TYR A 1 105 ? -19.126 3.051 17.000 1.00 89.94 105 TYR A O 1
ATOM 900 N N . SER A 1 106 ? -20.686 4.024 18.296 1.00 90.31 106 SER A N 1
ATOM 901 C CA . SER A 1 106 ? -20.508 3.144 19.459 1.00 90.31 106 SER A CA 1
ATOM 902 C C . SER A 1 106 ? -20.776 1.660 19.180 1.00 90.31 106 SER A C 1
ATOM 904 O O . SER A 1 106 ? -20.184 0.794 19.822 1.00 90.31 106 SER A O 1
ATOM 906 N N . GLU A 1 107 ? -21.591 1.348 18.174 1.00 89.81 107 GLU A N 1
ATOM 907 C CA . GLU A 1 107 ? -21.868 -0.011 17.712 1.00 89.81 107 GLU A CA 1
ATOM 908 C C . GLU A 1 107 ? -20.617 -0.737 17.191 1.00 89.81 107 GLU A C 1
ATOM 910 O O . GLU A 1 107 ? -20.539 -1.960 17.274 1.00 89.81 107 GLU A O 1
ATOM 915 N N . TYR A 1 108 ? -19.597 -0.002 16.734 1.00 92.06 108 TYR A N 1
ATOM 916 C CA . TYR A 1 108 ? -18.324 -0.570 16.277 1.00 92.06 108 TYR A CA 1
ATOM 917 C C . TYR A 1 108 ? -17.233 -0.543 17.361 1.00 92.06 108 TYR A C 1
ATOM 919 O O . TYR A 1 108 ? -16.052 -0.727 17.067 1.00 92.06 108 TYR A O 1
ATOM 927 N N . TYR A 1 109 ? -17.594 -0.343 18.634 1.00 92.69 109 TYR A N 1
ATOM 928 C CA . TYR A 1 109 ? -16.655 -0.526 19.750 1.00 92.69 109 TYR A CA 1
ATOM 929 C C . TYR A 1 109 ? -16.313 -2.006 19.988 1.00 92.69 109 TYR A C 1
ATOM 931 O O . TYR A 1 109 ? -15.280 -2.305 20.595 1.00 92.69 109 TYR A O 1
ATOM 939 N N . ASP A 1 110 ? -17.143 -2.931 19.498 1.00 92.44 110 ASP A N 1
ATOM 940 C CA . ASP A 1 110 ? -16.847 -4.362 19.503 1.00 92.44 110 ASP A CA 1
ATOM 941 C C . ASP A 1 110 ? -15.993 -4.754 18.287 1.00 92.44 110 ASP A C 1
ATOM 943 O O . ASP A 1 110 ? -16.458 -4.805 17.145 1.00 92.44 110 ASP A O 1
ATOM 947 N N . GLY A 1 111 ? -14.730 -5.099 18.545 1.00 94.25 111 GLY A N 1
ATOM 948 C CA . GLY A 1 111 ? -13.813 -5.578 17.511 1.00 94.25 111 GLY A CA 1
ATOM 949 C C . GLY A 1 111 ? -14.269 -6.886 16.849 1.00 94.25 111 GLY A C 1
ATOM 950 O O . GLY A 1 111 ? -13.907 -7.137 15.700 1.00 94.25 111 GLY A O 1
ATOM 951 N N . ASN A 1 112 ? -15.097 -7.707 17.509 1.00 96.44 112 ASN A N 1
ATOM 952 C CA . ASN A 1 112 ? -15.627 -8.933 16.905 1.00 96.44 112 ASN A CA 1
ATOM 953 C C . ASN A 1 112 ? -16.640 -8.635 15.798 1.00 96.44 112 ASN A C 1
ATOM 955 O O . ASN A 1 112 ? -16.652 -9.342 14.788 1.00 96.44 112 ASN A O 1
ATOM 959 N N . LEU A 1 113 ? -17.456 -7.588 15.953 1.00 94.75 113 LEU A N 1
ATOM 960 C CA . LEU A 1 113 ? -18.364 -7.139 14.899 1.00 94.75 113 LEU A CA 1
ATOM 961 C C . LEU A 1 113 ? -17.574 -6.684 13.668 1.00 94.75 113 LEU A C 1
ATOM 963 O O . LEU A 1 113 ? -17.838 -7.151 12.562 1.00 94.75 113 LEU A O 1
ATOM 967 N N . ILE A 1 114 ? -16.551 -5.846 13.866 1.00 97.12 114 ILE A N 1
ATOM 968 C CA . ILE A 1 114 ? -15.671 -5.387 12.781 1.00 97.12 114 ILE A CA 1
ATOM 969 C C . ILE A 1 114 ? -14.996 -6.582 12.096 1.00 97.12 114 ILE A C 1
ATOM 971 O O . ILE A 1 114 ? -14.977 -6.662 10.868 1.00 97.12 114 ILE A O 1
ATOM 975 N N . LYS A 1 115 ? -14.492 -7.546 12.876 1.00 97.94 115 LYS A N 1
ATOM 976 C CA . LYS A 1 115 ? -13.861 -8.757 12.345 1.00 97.94 115 LYS A CA 1
ATOM 977 C C . LYS A 1 115 ? -14.820 -9.557 11.463 1.00 97.94 115 LYS A C 1
ATOM 979 O O . LYS A 1 115 ? -14.445 -9.885 10.342 1.00 97.94 115 LYS A O 1
ATOM 984 N N . LYS A 1 116 ? -16.050 -9.818 11.922 1.00 97.12 116 LYS A N 1
ATOM 985 C CA . LYS A 1 116 ? -17.076 -10.525 11.132 1.00 97.12 116 LYS A CA 1
ATOM 986 C C . LYS A 1 116 ? -17.377 -9.798 9.820 1.00 97.12 116 LYS A C 1
ATOM 988 O O . LYS A 1 116 ? -17.442 -10.435 8.772 1.00 97.12 116 LYS A O 1
ATOM 993 N N . THR A 1 117 ? -17.496 -8.471 9.862 1.00 96.81 117 THR A N 1
ATOM 994 C CA . THR A 1 117 ? -17.690 -7.636 8.667 1.00 96.81 117 THR A CA 1
ATOM 995 C C . THR A 1 117 ? -16.530 -7.778 7.682 1.00 96.81 117 THR A C 1
ATOM 997 O O . THR A 1 117 ? -16.760 -7.974 6.489 1.00 96.81 117 THR A O 1
ATOM 1000 N N . CYS A 1 118 ? -15.287 -7.715 8.163 1.00 98.12 118 CYS A N 1
ATOM 1001 C CA . CYS A 1 118 ? -14.104 -7.903 7.327 1.00 98.12 118 CYS A CA 1
ATOM 1002 C C . CYS A 1 118 ? -14.027 -9.317 6.739 1.00 98.12 118 CYS A C 1
ATOM 1004 O O . CYS A 1 118 ? -13.751 -9.468 5.554 1.00 98.12 118 CYS A O 1
ATOM 1006 N N . GLU A 1 119 ? -14.297 -10.355 7.531 1.00 98.06 119 GLU A N 1
ATOM 1007 C CA . GLU A 1 119 ? -14.304 -11.745 7.064 1.00 98.06 119 GLU A CA 1
ATOM 1008 C C . GLU A 1 119 ? -15.360 -11.977 5.981 1.00 98.06 119 GLU A C 1
ATOM 1010 O O . GLU A 1 119 ? -15.078 -12.651 4.989 1.00 98.06 119 GLU A O 1
ATOM 1015 N N . GLN A 1 120 ? -16.548 -11.383 6.122 1.00 98.00 120 GLN A N 1
ATOM 1016 C CA . GLN A 1 120 ? -17.561 -11.430 5.072 1.00 98.00 120 GLN A CA 1
ATOM 1017 C C . GLN A 1 120 ? -17.103 -10.673 3.820 1.00 98.00 120 GLN A C 1
ATOM 1019 O O . GLN A 1 120 ? -17.182 -11.209 2.721 1.00 98.00 120 GLN A O 1
ATOM 1024 N N . ALA A 1 121 ? -16.525 -9.480 3.973 1.00 97.81 121 ALA A N 1
ATOM 1025 C CA . ALA A 1 121 ? -15.998 -8.712 2.847 1.00 97.81 121 ALA A CA 1
ATOM 1026 C C . ALA A 1 121 ? -14.854 -9.423 2.102 1.00 97.81 121 ALA A C 1
ATOM 1028 O O . ALA A 1 121 ? -14.695 -9.226 0.898 1.00 97.81 121 ALA A O 1
ATOM 1029 N N . VAL A 1 122 ? -14.071 -10.261 2.792 1.00 97.88 122 VAL A N 1
ATOM 1030 C CA . VAL A 1 122 ? -13.079 -11.137 2.153 1.00 97.88 122 VAL A CA 1
ATOM 1031 C C . VAL A 1 122 ? -13.757 -12.206 1.299 1.00 97.88 122 VAL A C 1
ATOM 1033 O O . VAL A 1 122 ? -13.337 -12.425 0.165 1.00 97.88 122 VAL A O 1
ATOM 1036 N N . LYS A 1 123 ? -14.822 -12.846 1.799 1.00 97.50 123 LYS A N 1
ATOM 1037 C CA . LYS A 1 123 ? -15.604 -13.823 1.017 1.00 97.50 123 LYS A CA 1
ATOM 1038 C C . LYS A 1 123 ? -16.249 -13.181 -0.213 1.00 97.50 123 LYS A C 1
ATOM 1040 O O . LYS A 1 123 ? -16.269 -13.795 -1.273 1.00 97.50 123 LYS A O 1
ATOM 1045 N N . ASP A 1 124 ? -16.703 -11.938 -0.076 1.00 96.06 124 ASP A N 1
ATOM 1046 C CA . ASP A 1 124 ? -17.330 -11.164 -1.152 1.00 96.06 124 ASP A CA 1
ATOM 1047 C C . ASP A 1 124 ? -16.308 -10.603 -2.167 1.00 96.06 124 ASP A C 1
ATOM 1049 O O . ASP A 1 124 ? -16.692 -9.961 -3.143 1.00 96.06 124 ASP A O 1
ATOM 1053 N N . GLY A 1 125 ? -15.000 -10.787 -1.940 1.00 95.00 125 GLY A N 1
ATOM 1054 C CA . GLY A 1 125 ? -13.934 -10.258 -2.801 1.00 95.00 125 GLY A CA 1
ATOM 1055 C C . GLY A 1 125 ? -13.722 -8.740 -2.709 1.00 95.00 125 GLY A C 1
ATOM 1056 O O . GLY A 1 125 ? -12.961 -8.179 -3.494 1.00 95.00 125 GLY A O 1
ATOM 1057 N N . ILE A 1 126 ? -14.367 -8.069 -1.750 1.00 96.50 126 ILE A N 1
ATOM 1058 C CA . ILE A 1 126 ? -14.216 -6.630 -1.475 1.00 96.50 126 ILE A CA 1
ATOM 1059 C C . ILE A 1 126 ? -12.895 -6.360 -0.746 1.00 96.50 126 ILE A C 1
ATOM 1061 O O . ILE A 1 126 ? -12.267 -5.317 -0.929 1.00 96.50 126 ILE A O 1
ATOM 1065 N N . MET A 1 127 ? -12.468 -7.299 0.097 1.00 97.81 127 MET A N 1
ATOM 1066 C CA . MET A 1 127 ? -11.218 -7.226 0.843 1.00 97.81 127 MET A CA 1
ATOM 1067 C C . MET A 1 127 ? -10.372 -8.481 0.634 1.00 97.81 127 MET A C 1
ATOM 1069 O O . MET A 1 127 ? -10.845 -9.515 0.174 1.00 97.81 127 MET A O 1
ATOM 1073 N N . PHE A 1 128 ? -9.112 -8.414 1.045 1.00 96.69 128 PHE A N 1
ATOM 1074 C CA . PHE A 1 128 ? -8.256 -9.579 1.236 1.00 96.69 128 PHE A CA 1
ATOM 1075 C C . PHE A 1 128 ? -7.546 -9.498 2.591 1.00 96.69 128 PHE A C 1
ATOM 1077 O O . PHE A 1 128 ? -7.362 -8.414 3.149 1.00 96.69 128 PHE A O 1
ATOM 1084 N N . LYS A 1 129 ? -7.143 -10.654 3.130 1.00 97.69 129 LYS A N 1
ATOM 1085 C CA . LYS A 1 129 ? -6.426 -10.754 4.409 1.00 97.69 129 LYS A CA 1
ATOM 1086 C C . LYS A 1 129 ? -4.937 -11.022 4.175 1.00 97.69 129 LYS A C 1
ATOM 1088 O O . LYS A 1 129 ? -4.578 -11.908 3.400 1.00 97.69 129 LYS A O 1
ATOM 1093 N N . LYS A 1 130 ? -4.064 -10.295 4.876 1.00 96.62 130 LYS A N 1
ATOM 1094 C CA . LYS A 1 130 ? -2.610 -10.532 4.899 1.00 96.62 130 LYS A CA 1
ATOM 1095 C C . LYS A 1 130 ? -2.037 -10.126 6.260 1.00 96.62 130 LYS A C 1
ATOM 1097 O O . LYS A 1 130 ? -2.403 -9.087 6.786 1.00 96.62 130 LYS A O 1
ATOM 1102 N N . TYR A 1 131 ? -1.148 -10.943 6.830 1.00 93.56 131 TYR A N 1
ATOM 1103 C CA . TYR A 1 131 ? -0.477 -10.666 8.117 1.00 93.56 131 TYR A CA 1
ATOM 1104 C C . TYR A 1 131 ? -1.428 -10.248 9.259 1.00 93.56 131 TYR A C 1
ATOM 1106 O O . TYR A 1 131 ? -1.129 -9.341 10.040 1.00 93.56 131 TYR A O 1
ATOM 1114 N N . GLU A 1 132 ? -2.571 -10.936 9.353 1.00 94.19 132 GLU A N 1
ATOM 1115 C CA . GLU A 1 132 ? -3.657 -10.677 10.313 1.00 94.19 132 GLU A CA 1
ATOM 1116 C C . GLU A 1 132 ? -4.393 -9.335 10.172 1.00 94.19 132 GLU A C 1
ATOM 1118 O O . GLU A 1 132 ? -5.242 -9.019 10.997 1.00 94.19 132 GLU A O 1
ATOM 1123 N N . GLN A 1 133 ? -4.159 -8.592 9.091 1.00 98.00 133 GLN A N 1
ATOM 1124 C CA . GLN A 1 133 ? -4.898 -7.375 8.755 1.00 98.00 133 GLN A CA 1
ATOM 1125 C C . GLN A 1 133 ? -5.740 -7.565 7.489 1.00 98.00 133 GLN A C 1
ATOM 1127 O O . GLN A 1 133 ? -5.459 -8.433 6.653 1.00 98.00 133 GLN A O 1
ATOM 1132 N N . TYR A 1 134 ? -6.759 -6.721 7.337 1.00 98.50 134 TYR A N 1
ATOM 1133 C CA . TYR A 1 134 ? -7.637 -6.694 6.169 1.00 98.50 134 TYR A CA 1
ATOM 1134 C C . TYR A 1 134 ? -7.367 -5.461 5.308 1.00 98.50 134 TYR A C 1
ATOM 1136 O O . TYR A 1 134 ? -7.142 -4.365 5.820 1.00 98.50 134 TYR A O 1
ATOM 1144 N N . TYR A 1 135 ? -7.421 -5.631 3.991 1.00 97.44 135 TYR A N 1
ATOM 1145 C CA . TYR A 1 135 ? -7.153 -4.575 3.018 1.00 97.44 135 TYR A CA 1
ATOM 1146 C C . TYR A 1 135 ? -8.246 -4.563 1.962 1.00 97.44 135 TYR A C 1
ATOM 1148 O O . TYR A 1 135 ? -8.677 -5.628 1.525 1.00 97.44 135 TYR A O 1
ATOM 1156 N N . PHE A 1 136 ? -8.662 -3.378 1.524 1.00 95.88 136 PHE A N 1
ATOM 1157 C CA . PHE A 1 136 ? -9.549 -3.258 0.372 1.00 95.88 136 PHE A CA 1
ATOM 1158 C C . PHE A 1 136 ? -8.856 -3.782 -0.890 1.00 95.88 136 PHE A C 1
ATOM 1160 O O . PHE A 1 136 ? -7.694 -3.461 -1.165 1.00 95.88 136 PHE A O 1
ATOM 1167 N N . ALA A 1 137 ? -9.572 -4.623 -1.632 1.00 94.25 137 ALA A N 1
ATOM 1168 C CA . ALA A 1 137 ? -9.173 -5.041 -2.962 1.00 94.25 137 ALA A CA 1
ATOM 1169 C C . ALA A 1 137 ? -9.433 -3.899 -3.950 1.00 94.25 137 ALA A C 1
ATOM 1171 O O . ALA A 1 137 ? -10.373 -3.124 -3.783 1.00 94.25 137 ALA A O 1
ATOM 1172 N N . ILE A 1 138 ? -8.613 -3.812 -4.995 1.00 93.12 138 ILE A N 1
ATOM 1173 C CA . ILE A 1 138 ? -8.867 -2.880 -6.094 1.00 93.12 138 ILE A CA 1
ATOM 1174 C C . ILE A 1 138 ? -10.018 -3.459 -6.927 1.00 93.12 138 ILE A C 1
ATOM 1176 O O . ILE A 1 138 ? -9.882 -4.580 -7.435 1.00 93.12 138 ILE A O 1
ATOM 1180 N N . PRO A 1 139 ? -11.149 -2.749 -7.081 1.00 92.62 139 PRO A N 1
ATOM 1181 C CA . PRO A 1 139 ? -12.261 -3.244 -7.876 1.00 92.62 139 PRO A CA 1
ATOM 1182 C C . PRO A 1 139 ? -11.841 -3.430 -9.332 1.00 92.62 139 PRO A C 1
ATOM 1184 O O . PRO A 1 139 ? -11.150 -2.587 -9.898 1.00 92.62 139 PRO A O 1
ATOM 1187 N N . LYS A 1 140 ? -12.326 -4.488 -9.990 1.00 92.50 140 LYS A N 1
ATOM 1188 C CA . LYS A 1 140 ? -12.035 -4.736 -11.415 1.00 92.50 140 LYS A CA 1
ATOM 1189 C C . LYS A 1 140 ? -12.416 -3.545 -12.308 1.00 92.50 140 LYS A C 1
ATOM 1191 O O . LYS A 1 140 ? -11.715 -3.272 -13.278 1.00 92.50 140 LYS A O 1
ATOM 1196 N N . SER A 1 141 ? -13.486 -2.825 -11.963 1.00 94.50 141 SER A N 1
ATOM 1197 C CA . SER A 1 141 ? -13.927 -1.595 -12.642 1.00 94.50 141 SER A CA 1
ATOM 1198 C C . SER A 1 141 ? -12.924 -0.442 -12.545 1.00 94.50 141 SER A C 1
ATOM 1200 O O . SER A 1 141 ? -12.974 0.482 -13.349 1.00 94.50 141 SER A O 1
ATOM 1202 N N . GLU A 1 142 ? -12.009 -0.490 -11.580 1.00 94.50 142 GLU A N 1
ATOM 1203 C CA . GLU A 1 142 ? -10.924 0.474 -11.408 1.00 94.50 142 GLU A CA 1
ATOM 1204 C C . GLU A 1 142 ? -9.588 -0.054 -11.950 1.00 94.50 142 GLU A C 1
ATOM 1206 O O . GLU A 1 142 ? -8.524 0.469 -11.635 1.00 94.50 142 GLU A O 1
ATOM 1211 N N . THR A 1 143 ? -9.612 -1.094 -12.782 1.00 96.19 143 THR A N 1
ATOM 1212 C CA . THR A 1 143 ? -8.405 -1.638 -13.411 1.00 96.19 143 THR A CA 1
ATOM 1213 C C . THR A 1 143 ? -8.480 -1.564 -14.926 1.00 96.19 143 THR A C 1
ATOM 1215 O O . THR A 1 143 ? -9.560 -1.563 -15.514 1.00 96.19 143 THR A O 1
ATOM 1218 N N . PHE A 1 144 ? -7.318 -1.545 -15.570 1.00 96.38 144 PHE A N 1
ATOM 1219 C CA . PHE A 1 144 ? -7.181 -1.709 -17.012 1.00 96.38 144 PHE A CA 1
ATOM 1220 C C . PHE A 1 144 ? -6.150 -2.792 -17.326 1.00 96.38 144 PHE A C 1
ATOM 1222 O O . PHE A 1 144 ? -5.285 -3.104 -16.508 1.00 96.38 144 PHE A O 1
ATOM 1229 N N . LYS A 1 145 ? -6.236 -3.379 -18.522 1.00 96.75 145 LYS A N 1
ATOM 1230 C CA . LYS A 1 145 ? -5.213 -4.301 -19.021 1.00 96.75 145 LYS A CA 1
ATOM 1231 C C . LYS A 1 145 ? -4.110 -3.486 -19.711 1.00 96.75 145 LYS A C 1
ATOM 1233 O O . LYS A 1 145 ? -4.412 -2.863 -20.734 1.00 96.75 145 LYS A O 1
ATOM 1238 N N . PRO A 1 146 ? -2.869 -3.482 -19.196 1.00 95.75 146 PRO A N 1
ATOM 1239 C CA . PRO A 1 146 ? -1.776 -2.744 -19.821 1.00 95.75 146 PRO A CA 1
ATOM 1240 C C . PRO A 1 146 ? -1.444 -3.327 -21.201 1.00 95.75 146 PRO A C 1
ATOM 1242 O O . PRO A 1 146 ? -1.516 -4.541 -21.413 1.00 95.75 146 PRO A O 1
ATOM 1245 N N . GLN A 1 147 ? -1.091 -2.451 -22.141 1.00 95.69 147 GLN A N 1
ATOM 1246 C CA . GLN A 1 147 ? -0.733 -2.807 -23.517 1.00 95.69 147 GLN A CA 1
ATOM 1247 C C . GLN A 1 147 ? 0.789 -2.827 -23.664 1.00 95.69 147 GLN A C 1
ATOM 1249 O O . GLN A 1 147 ? 1.363 -2.015 -24.380 1.00 95.69 147 GLN A O 1
ATOM 1254 N N . PHE A 1 148 ? 1.449 -3.733 -22.939 1.00 96.69 148 PHE A N 1
ATOM 1255 C CA . PHE A 1 148 ? 2.904 -3.857 -23.017 1.00 96.69 148 PHE A CA 1
ATOM 1256 C C . PHE A 1 148 ? 3.366 -4.192 -24.445 1.00 96.69 148 PHE A C 1
ATOM 1258 O O . PHE A 1 148 ? 2.727 -5.018 -25.113 1.00 96.69 148 PHE A O 1
ATOM 1265 N N . PRO A 1 149 ? 4.487 -3.610 -24.903 1.00 95.56 149 PRO A N 1
ATOM 1266 C CA . PRO A 1 149 ? 5.007 -3.872 -26.235 1.00 95.56 149 PRO A CA 1
ATOM 1267 C C . PRO A 1 149 ? 5.502 -5.319 -26.355 1.00 95.56 149 PRO A C 1
ATOM 1269 O O . PRO A 1 149 ? 6.084 -5.884 -25.427 1.00 95.56 149 PRO A O 1
ATOM 1272 N N . LYS A 1 150 ? 5.268 -5.939 -27.518 1.00 93.62 150 LYS A N 1
ATOM 1273 C CA . LYS A 1 150 ? 5.792 -7.284 -27.829 1.00 93.62 150 LYS A CA 1
ATOM 1274 C C . LYS A 1 150 ? 7.284 -7.244 -28.164 1.00 93.62 150 LYS A C 1
ATOM 1276 O O . LYS A 1 150 ? 8.031 -8.154 -27.792 1.00 93.62 150 LYS A O 1
ATOM 1281 N N . GLU A 1 151 ? 7.691 -6.185 -28.852 1.00 95.50 151 GLU A N 1
ATOM 1282 C CA . GLU A 1 151 ? 9.052 -5.911 -29.299 1.00 95.50 151 GLU A CA 1
ATOM 1283 C C . GLU A 1 151 ? 9.593 -4.734 -28.496 1.00 95.50 151 GLU A C 1
ATOM 1285 O O . GLU A 1 151 ? 8.980 -3.676 -28.465 1.00 95.50 151 GLU A O 1
ATOM 1290 N N . PHE A 1 152 ? 10.690 -4.971 -27.788 1.00 97.94 152 PHE A N 1
ATOM 1291 C CA . PHE A 1 152 ? 11.491 -4.002 -27.045 1.00 97.94 152 PHE A CA 1
ATOM 1292 C C . PHE A 1 152 ? 12.831 -4.688 -26.751 1.00 97.94 152 PHE A C 1
ATOM 1294 O O . PHE A 1 152 ? 12.879 -5.927 -26.680 1.00 97.94 152 PHE A O 1
ATOM 1301 N N . ASP A 1 153 ? 13.894 -3.915 -26.570 1.00 97.88 153 ASP A N 1
ATOM 1302 C CA . ASP A 1 153 ? 15.223 -4.420 -26.210 1.00 97.88 153 ASP A CA 1
ATOM 1303 C C . ASP A 1 153 ? 15.644 -4.018 -24.793 1.00 97.88 153 ASP A C 1
ATOM 1305 O O . ASP A 1 153 ? 16.419 -4.740 -24.164 1.00 97.88 153 ASP A O 1
ATOM 1309 N N . THR A 1 154 ? 15.070 -2.941 -24.255 1.00 97.94 154 THR A N 1
ATOM 1310 C CA . THR A 1 154 ? 15.517 -2.333 -23.001 1.00 97.94 154 THR A CA 1
ATOM 1311 C C . THR A 1 154 ? 14.327 -1.916 -22.142 1.00 97.94 154 THR A C 1
ATOM 1313 O O . THR A 1 154 ? 13.357 -1.334 -22.626 1.00 97.94 154 THR A O 1
ATOM 1316 N N . LEU A 1 155 ? 14.399 -2.215 -20.844 1.00 98.00 155 LEU A N 1
ATOM 1317 C CA . LEU A 1 155 ? 13.540 -1.640 -19.813 1.00 98.00 155 LEU A CA 1
ATOM 1318 C C . LEU A 1 155 ? 14.349 -0.600 -19.039 1.00 98.00 155 LEU A C 1
ATOM 1320 O O . LEU A 1 155 ? 15.346 -0.935 -18.403 1.00 98.00 155 LEU A O 1
ATOM 1324 N N . VAL A 1 156 ? 13.879 0.637 -19.045 1.00 97.38 156 VAL A N 1
ATOM 1325 C CA . VAL A 1 156 ? 14.375 1.711 -18.195 1.00 97.38 156 VAL A CA 1
ATOM 1326 C C . VAL A 1 156 ? 13.439 1.851 -17.001 1.00 97.38 156 VAL A C 1
ATOM 1328 O O . VAL A 1 156 ? 12.224 1.964 -17.149 1.00 97.38 156 VAL A O 1
ATOM 1331 N N . VAL A 1 157 ? 14.014 1.810 -15.804 1.00 96.31 157 VAL A N 1
ATOM 1332 C CA . VAL A 1 157 ? 13.317 2.028 -14.539 1.00 96.31 157 VAL A CA 1
ATOM 1333 C C . VAL A 1 157 ? 13.789 3.362 -13.981 1.00 96.31 157 VAL A C 1
ATOM 1335 O O . VAL A 1 157 ? 14.974 3.520 -13.697 1.00 96.31 157 VAL A O 1
ATOM 1338 N N . THR A 1 158 ? 12.872 4.303 -13.794 1.00 93.00 158 THR A N 1
ATOM 1339 C CA . THR A 1 158 ? 13.168 5.613 -13.201 1.00 93.00 158 THR A CA 1
ATOM 1340 C C . THR A 1 158 ? 12.442 5.753 -11.871 1.00 93.00 158 THR A C 1
ATOM 1342 O O . THR A 1 158 ? 11.258 5.438 -11.766 1.00 93.00 158 THR A O 1
ATOM 1345 N N . HIS A 1 159 ? 13.145 6.222 -10.843 1.00 89.81 159 HIS A N 1
ATOM 1346 C CA . HIS A 1 159 ? 12.584 6.519 -9.524 1.00 89.81 159 HIS A CA 1
ATOM 1347 C C . HIS A 1 159 ? 13.331 7.690 -8.905 1.00 89.81 159 HIS A C 1
ATOM 1349 O O . HIS A 1 159 ? 14.546 7.617 -8.712 1.00 89.81 159 HIS A O 1
ATOM 1355 N N . ARG A 1 160 ? 12.603 8.763 -8.573 1.00 83.38 160 ARG A N 1
ATOM 1356 C CA . ARG A 1 160 ? 13.199 10.017 -8.084 1.00 83.38 160 ARG A CA 1
ATOM 1357 C C . ARG A 1 160 ? 14.308 10.477 -9.053 1.00 83.38 160 ARG A C 1
ATOM 1359 O O . ARG A 1 160 ? 14.047 10.598 -10.244 1.00 83.38 160 ARG A O 1
ATOM 1366 N N . ASP A 1 161 ? 15.529 10.672 -8.556 1.00 82.44 161 ASP A N 1
ATOM 1367 C CA . ASP A 1 161 ? 16.692 11.112 -9.340 1.00 82.44 161 ASP A CA 1
ATOM 1368 C C . ASP A 1 161 ? 17.526 9.942 -9.895 1.00 82.44 161 ASP A C 1
ATOM 1370 O O . ASP A 1 161 ? 18.609 10.137 -10.443 1.00 82.44 161 ASP A O 1
ATOM 1374 N N . SER A 1 162 ? 17.058 8.704 -9.719 1.00 88.31 162 SER A N 1
ATOM 1375 C CA . SER A 1 162 ? 17.766 7.496 -10.137 1.00 88.31 162 SER A CA 1
ATOM 1376 C C . SER A 1 162 ? 17.128 6.883 -11.375 1.00 88.31 162 SER A C 1
ATOM 1378 O O . SER A 1 162 ? 15.905 6.805 -11.498 1.00 88.31 162 SER A O 1
ATOM 1380 N N . THR A 1 163 ? 17.974 6.432 -12.296 1.00 93.62 163 THR A N 1
ATOM 1381 C CA . THR A 1 163 ? 17.555 5.733 -13.510 1.00 93.62 163 THR A CA 1
ATOM 1382 C C . THR A 1 163 ? 18.441 4.517 -13.720 1.00 93.62 163 THR A C 1
ATOM 1384 O O . THR A 1 163 ? 19.665 4.612 -13.648 1.00 93.62 163 THR A O 1
ATOM 1387 N N . TRP A 1 164 ? 17.816 3.379 -14.003 1.00 95.44 164 TRP A N 1
ATOM 1388 C CA . TRP A 1 164 ? 18.494 2.122 -14.285 1.00 95.44 164 TRP A CA 1
ATOM 1389 C C . TRP A 1 164 ? 18.021 1.563 -15.620 1.00 95.44 164 TRP A C 1
ATOM 1391 O O . TRP A 1 164 ? 16.823 1.526 -15.890 1.00 95.44 164 TRP A O 1
ATOM 1401 N N . SER A 1 165 ? 18.961 1.092 -16.434 1.00 95.25 165 SER A N 1
ATOM 1402 C CA . SER A 1 165 ? 18.681 0.453 -17.718 1.00 95.25 165 SER A CA 1
ATOM 1403 C C . SER A 1 165 ? 18.946 -1.046 -17.624 1.00 95.25 165 SER A C 1
ATOM 1405 O O . SER A 1 165 ? 19.978 -1.474 -17.102 1.00 95.25 165 SER A O 1
ATOM 1407 N N . LEU A 1 166 ? 17.999 -1.847 -18.102 1.00 95.81 166 LEU A N 1
ATOM 1408 C CA . LEU A 1 166 ? 18.036 -3.301 -18.054 1.00 95.81 166 LEU A CA 1
ATOM 1409 C C . LEU A 1 166 ? 17.795 -3.869 -19.456 1.00 95.81 166 LEU A C 1
ATOM 1411 O O . LEU A 1 166 ? 16.720 -3.636 -20.017 1.00 95.81 166 LEU A O 1
ATOM 1415 N N . PRO A 1 167 ? 18.717 -4.679 -20.007 1.00 97.06 167 PRO A N 1
ATOM 1416 C CA . PRO A 1 167 ? 18.438 -5.395 -21.241 1.00 97.06 167 PRO A CA 1
ATOM 1417 C C . PRO A 1 167 ? 17.290 -6.381 -21.015 1.00 97.06 167 PRO A C 1
ATOM 1419 O O . PRO A 1 167 ? 17.175 -7.016 -19.952 1.00 97.06 167 PRO A O 1
ATOM 1422 N N . ARG A 1 168 ? 16.441 -6.528 -22.033 1.00 97.31 168 ARG A N 1
ATOM 1423 C CA . ARG A 1 168 ? 15.317 -7.459 -22.025 1.00 97.31 168 ARG A CA 1
ATOM 1424 C C . ARG A 1 168 ? 15.793 -8.854 -21.645 1.00 97.31 168 ARG A C 1
ATOM 1426 O O . ARG A 1 168 ? 16.754 -9.394 -22.185 1.00 97.31 168 ARG A O 1
ATOM 1433 N N . ASN A 1 169 ? 15.071 -9.465 -20.717 1.00 96.31 169 ASN A N 1
ATOM 1434 C CA . ASN A 1 169 ? 15.373 -10.800 -20.234 1.00 96.31 169 ASN A CA 1
ATOM 1435 C C . ASN A 1 169 ? 14.096 -11.530 -19.794 1.00 96.31 169 ASN A C 1
ATOM 1437 O O . ASN A 1 169 ? 13.015 -10.946 -19.672 1.00 96.31 169 ASN A O 1
ATOM 1441 N N . LYS A 1 170 ? 14.241 -12.826 -19.492 1.00 96.75 170 LYS A N 1
ATOM 1442 C CA . LYS A 1 170 ? 13.124 -13.705 -19.111 1.00 96.75 170 LYS A CA 1
ATOM 1443 C C . LYS A 1 170 ? 12.371 -13.238 -17.858 1.00 96.75 170 LYS A C 1
ATOM 1445 O O . LYS A 1 170 ? 11.189 -13.565 -17.724 1.00 96.75 170 LYS A O 1
ATOM 1450 N N . VAL A 1 171 ? 13.029 -12.523 -16.940 1.00 97.12 171 VAL A N 1
ATOM 1451 C CA . VAL A 1 171 ? 12.407 -11.982 -15.719 1.00 97.12 171 VAL A CA 1
ATOM 1452 C C . VAL A 1 171 ? 11.468 -10.837 -16.086 1.00 97.12 171 VAL A C 1
ATOM 1454 O O . VAL A 1 171 ? 10.307 -10.860 -15.676 1.00 97.12 171 VAL A O 1
ATOM 1457 N N . ILE A 1 172 ? 11.911 -9.911 -16.941 1.00 97.12 172 ILE A N 1
ATOM 1458 C CA . ILE A 1 172 ? 11.075 -8.814 -17.456 1.00 97.12 172 ILE A CA 1
ATOM 1459 C C . ILE A 1 172 ? 9.884 -9.373 -18.246 1.00 97.12 172 ILE A C 1
ATOM 1461 O O . ILE A 1 172 ? 8.742 -8.988 -17.998 1.00 97.12 172 ILE A O 1
ATOM 1465 N N . ASP A 1 173 ? 10.103 -10.362 -19.120 1.00 97.38 173 ASP A N 1
ATOM 1466 C CA . ASP A 1 173 ? 8.996 -10.999 -19.847 1.00 97.38 173 ASP A CA 1
ATOM 1467 C C . ASP A 1 173 ? 7.988 -11.658 -18.885 1.00 97.38 173 ASP A C 1
ATOM 1469 O O . ASP A 1 173 ? 6.778 -11.662 -19.126 1.00 97.38 173 ASP A O 1
ATOM 1473 N N . LYS A 1 174 ? 8.467 -12.247 -17.781 1.00 97.62 174 LYS A N 1
ATOM 1474 C CA . LYS A 1 174 ? 7.611 -12.848 -16.749 1.00 97.62 174 LYS A CA 1
ATOM 1475 C C . LYS A 1 174 ? 6.822 -11.781 -15.993 1.00 97.62 174 LYS A C 1
ATOM 1477 O O . LYS A 1 174 ? 5.641 -12.018 -15.740 1.00 97.62 174 LYS A O 1
ATOM 1482 N N . PHE A 1 175 ? 7.434 -10.641 -15.670 1.00 97.88 175 PHE A N 1
ATOM 1483 C CA . PHE A 1 175 ? 6.752 -9.486 -15.085 1.00 97.88 175 PHE A CA 1
ATOM 1484 C C . PHE A 1 175 ? 5.598 -9.036 -15.988 1.00 97.88 175 PHE A C 1
ATOM 1486 O O . PHE A 1 175 ? 4.450 -9.076 -15.551 1.00 97.88 175 PHE A O 1
ATOM 1493 N N . ILE A 1 176 ? 5.870 -8.761 -17.270 1.00 97.50 176 ILE A N 1
ATOM 1494 C CA . ILE A 1 176 ? 4.858 -8.364 -18.265 1.00 97.50 176 ILE A CA 1
ATOM 1495 C C . ILE A 1 176 ? 3.691 -9.361 -18.301 1.00 97.50 176 ILE A C 1
ATOM 1497 O O . ILE A 1 176 ? 2.530 -8.969 -18.199 1.00 97.50 176 ILE A O 1
ATOM 1501 N N . ARG A 1 177 ? 3.979 -10.671 -18.379 1.00 97.06 177 ARG A N 1
ATOM 1502 C CA . ARG A 1 177 ? 2.934 -11.714 -18.397 1.00 97.06 177 ARG A CA 1
ATOM 1503 C C . ARG A 1 177 ? 2.087 -11.751 -17.124 1.00 97.06 177 ARG A C 1
ATOM 1505 O O . ARG A 1 177 ? 0.927 -12.155 -17.184 1.00 97.06 177 ARG A O 1
ATOM 1512 N N . LYS A 1 178 ? 2.662 -11.419 -15.965 1.00 97.81 178 LYS A N 1
ATOM 1513 C CA . LYS A 1 178 ? 1.960 -11.422 -14.672 1.00 97.81 178 LYS A CA 1
ATOM 1514 C C . LYS A 1 178 ? 1.235 -10.109 -14.386 1.00 97.81 178 LYS A C 1
ATOM 1516 O O . LYS A 1 178 ? 0.322 -10.119 -13.563 1.00 97.81 178 LYS A O 1
ATOM 1521 N N . SER A 1 179 ? 1.572 -9.030 -15.083 1.00 97.25 179 SER A N 1
ATOM 1522 C CA . SER A 1 179 ? 0.909 -7.724 -15.023 1.00 97.25 179 SER A CA 1
ATOM 1523 C C . SER A 1 179 ? -0.400 -7.721 -15.823 1.00 97.25 179 SER A C 1
ATOM 1525 O O . SER A 1 179 ? -0.583 -6.965 -16.770 1.00 97.25 179 SER A O 1
ATOM 1527 N N . SER A 1 180 ? -1.329 -8.612 -15.460 1.00 96.06 180 SER A N 1
ATOM 1528 C CA . SER A 1 180 ? -2.598 -8.814 -16.176 1.00 96.06 180 SER A CA 1
ATOM 1529 C C . SER A 1 180 ? -3.598 -7.663 -16.038 1.00 96.06 180 SER A C 1
ATOM 1531 O O . SER A 1 180 ? -4.514 -7.551 -16.850 1.00 96.06 180 SER A O 1
ATOM 1533 N N . TRP A 1 181 ? -3.456 -6.853 -14.992 1.00 96.00 181 TRP A N 1
ATOM 1534 C CA . TRP A 1 181 ? -4.260 -5.665 -14.730 1.00 96.00 181 TRP A CA 1
ATOM 1535 C C . TRP A 1 181 ? -3.402 -4.635 -13.997 1.00 96.00 181 TRP A C 1
ATOM 1537 O O . TRP A 1 181 ? -2.475 -5.017 -13.289 1.00 96.00 181 TRP A O 1
ATOM 1547 N N . VAL A 1 182 ? -3.711 -3.354 -14.164 1.00 96.12 182 VAL A N 1
ATOM 1548 C CA . VAL A 1 182 ? -3.095 -2.238 -13.436 1.00 96.12 182 VAL A CA 1
ATOM 1549 C C . VAL A 1 182 ? -4.198 -1.318 -12.931 1.00 96.12 182 VAL A C 1
ATOM 1551 O O . VAL A 1 182 ? -5.232 -1.165 -13.586 1.00 96.12 182 VAL A O 1
ATOM 1554 N N . TYR A 1 183 ? -4.008 -0.738 -11.750 1.00 94.25 183 TYR A N 1
ATOM 1555 C CA . TYR A 1 183 ? -4.930 0.241 -11.186 1.00 94.25 183 TYR A CA 1
ATOM 1556 C C . TYR A 1 183 ? -5.014 1.490 -12.071 1.00 94.25 183 TYR A C 1
ATOM 1558 O O . TYR A 1 183 ? -4.004 2.109 -12.385 1.00 94.25 183 TYR A O 1
ATOM 1566 N N . ASN A 1 184 ? -6.213 1.903 -12.473 1.00 92.44 184 ASN A N 1
ATOM 1567 C CA . ASN A 1 184 ? -6.384 3.031 -13.397 1.00 92.44 184 ASN A CA 1
ATOM 1568 C C . ASN A 1 184 ? -6.163 4.408 -12.749 1.00 92.44 184 ASN A C 1
ATOM 1570 O O . ASN A 1 184 ? -6.045 5.410 -13.450 1.00 92.44 184 ASN A O 1
ATOM 1574 N N . LYS A 1 185 ? -6.095 4.464 -11.416 1.00 87.50 185 LYS A N 1
ATOM 1575 C CA . LYS A 1 185 ? -5.729 5.656 -10.644 1.00 87.50 185 LYS A CA 1
ATOM 1576 C C . LYS A 1 185 ? -4.318 5.538 -10.067 1.00 87.50 185 LYS A C 1
ATOM 1578 O O . LYS A 1 185 ? -4.009 6.253 -9.116 1.00 87.50 185 LYS A O 1
ATOM 1583 N N . ILE A 1 186 ? -3.473 4.669 -10.631 1.00 84.88 186 ILE A N 1
ATOM 1584 C CA . ILE A 1 186 ? -2.083 4.509 -10.192 1.00 84.88 186 ILE A CA 1
ATOM 1585 C C . ILE A 1 186 ? -1.343 5.848 -10.176 1.00 84.88 186 ILE A C 1
ATOM 1587 O O . ILE A 1 186 ? -0.620 6.135 -9.233 1.00 84.88 186 ILE A O 1
ATOM 1591 N N . ASP A 1 187 ? -1.649 6.743 -11.115 1.00 77.31 187 ASP A N 1
ATOM 1592 C CA . ASP A 1 187 ? -1.064 8.084 -11.169 1.00 77.31 187 ASP A CA 1
ATOM 1593 C C . ASP A 1 187 ? -1.722 9.079 -10.205 1.00 77.31 187 ASP A C 1
ATOM 1595 O O . ASP A 1 187 ? -1.073 10.024 -9.781 1.00 77.31 187 ASP A O 1
ATOM 1599 N N . ARG A 1 188 ? -2.964 8.841 -9.760 1.00 67.12 188 ARG A N 1
ATOM 1600 C CA . ARG A 1 188 ? -3.737 9.801 -8.944 1.00 67.12 188 ARG A CA 1
ATOM 1601 C C . ARG A 1 188 ? -3.490 9.716 -7.434 1.00 67.12 188 ARG A C 1
ATOM 1603 O O . ARG A 1 188 ? -3.899 10.622 -6.715 1.00 67.12 188 ARG A O 1
ATOM 1610 N N . TYR A 1 189 ? -2.869 8.647 -6.926 1.00 52.09 189 TYR A N 1
ATOM 1611 C CA . TYR A 1 189 ? -2.555 8.534 -5.494 1.00 52.09 189 TYR A CA 1
ATOM 1612 C C . TYR A 1 189 ? -1.239 9.263 -5.149 1.00 52.09 189 TYR A C 1
ATOM 1614 O O . TYR A 1 189 ? -0.170 8.858 -5.600 1.00 52.09 189 TYR A O 1
ATOM 1622 N N . ASN A 1 190 ? -1.353 10.324 -4.340 1.00 47.97 190 ASN A N 1
ATOM 1623 C CA . ASN A 1 190 ? -0.312 11.104 -3.644 1.00 47.97 190 ASN A CA 1
ATOM 1624 C C . ASN A 1 190 ? 0.784 11.815 -4.462 1.00 47.97 190 ASN A C 1
ATOM 1626 O O . ASN A 1 190 ? 1.979 11.534 -4.337 1.00 47.97 190 ASN A O 1
ATOM 1630 N N . ASP A 1 191 ? 0.378 12.903 -5.117 1.00 48.34 191 ASP A N 1
ATOM 1631 C CA . ASP A 1 191 ? 1.243 13.960 -5.670 1.00 48.34 191 ASP A CA 1
ATOM 1632 C C . ASP A 1 191 ? 1.953 14.850 -4.626 1.00 48.34 191 ASP A C 1
ATOM 1634 O O . ASP A 1 191 ? 2.471 15.910 -4.968 1.00 48.34 191 ASP A O 1
ATOM 1638 N N . LYS A 1 192 ? 2.050 14.451 -3.347 1.00 45.28 192 LYS A N 1
ATOM 1639 C CA . LYS A 1 192 ? 2.919 15.184 -2.402 1.00 45.28 192 LYS A CA 1
ATOM 1640 C C . LYS A 1 192 ? 4.356 14.651 -2.372 1.00 45.28 192 LYS A C 1
ATOM 1642 O O . LYS A 1 192 ? 5.268 15.415 -2.072 1.00 45.28 192 LYS A O 1
ATOM 1647 N N . TYR A 1 193 ? 4.583 13.375 -2.709 1.00 49.03 193 TYR A N 1
ATOM 1648 C CA . TYR A 1 193 ? 5.914 12.760 -2.571 1.00 49.03 193 TYR A CA 1
ATOM 1649 C C . TYR A 1 193 ? 6.411 11.951 -3.780 1.00 49.03 193 TYR A C 1
ATOM 1651 O O . TYR A 1 193 ? 7.598 11.624 -3.796 1.00 49.03 193 TYR A O 1
ATOM 1659 N N . ASN A 1 194 ? 5.552 11.696 -4.780 1.00 55.56 194 ASN A N 1
ATOM 1660 C CA . ASN A 1 194 ? 5.865 11.077 -6.078 1.00 55.56 194 ASN A CA 1
ATOM 1661 C C . ASN A 1 194 ? 6.899 9.933 -6.000 1.00 55.56 194 ASN A C 1
ATOM 1663 O O . ASN A 1 194 ? 7.941 9.965 -6.649 1.00 55.56 194 ASN A O 1
ATOM 1667 N N . ASP A 1 195 ? 6.632 8.939 -5.148 1.00 73.38 195 ASP A N 1
ATOM 1668 C CA . ASP A 1 195 ? 7.539 7.805 -4.922 1.00 73.38 195 ASP A CA 1
ATOM 1669 C C . ASP A 1 195 ? 7.281 6.619 -5.866 1.00 73.38 195 ASP A C 1
ATOM 1671 O O . ASP A 1 195 ? 7.529 5.462 -5.534 1.00 73.38 195 ASP A O 1
ATOM 1675 N N . LYS A 1 196 ? 6.722 6.887 -7.043 1.00 84.25 196 LYS A N 1
ATOM 1676 C CA . LYS A 1 196 ? 6.394 5.846 -8.017 1.00 84.25 196 LYS A CA 1
ATOM 1677 C C . LYS A 1 196 ? 7.585 5.587 -8.916 1.00 84.25 196 LYS A C 1
ATOM 1679 O O . LYS A 1 196 ? 8.360 6.492 -9.221 1.00 84.25 196 LYS A O 1
ATOM 1684 N N . TYR A 1 197 ? 7.705 4.342 -9.349 1.00 90.94 197 TYR A N 1
ATOM 1685 C CA . TYR A 1 197 ? 8.619 3.996 -10.423 1.00 90.94 197 TYR A CA 1
ATOM 1686 C C . TYR A 1 197 ? 7.933 4.294 -11.753 1.00 90.94 197 TYR A C 1
ATOM 1688 O O . TYR A 1 197 ? 6.729 4.080 -11.893 1.00 90.94 197 TYR A O 1
ATOM 1696 N N . VAL A 1 198 ? 8.697 4.736 -12.740 1.00 94.38 198 VAL A N 1
ATOM 1697 C CA . VAL A 1 198 ? 8.269 4.795 -14.137 1.00 94.38 198 VAL A CA 1
ATOM 1698 C C . VAL A 1 198 ? 9.005 3.695 -14.888 1.00 94.38 198 VAL A C 1
ATOM 1700 O O . VAL A 1 198 ? 10.225 3.569 -14.773 1.00 94.38 198 VAL A O 1
ATOM 1703 N N . LEU A 1 199 ? 8.251 2.862 -15.603 1.00 96.81 199 LEU A N 1
ATOM 1704 C CA . LEU A 1 199 ? 8.768 1.771 -16.418 1.00 96.81 199 LEU A CA 1
ATOM 1705 C C . LEU A 1 199 ? 8.659 2.166 -17.889 1.00 96.81 199 LEU A C 1
ATOM 1707 O O . LEU A 1 199 ? 7.566 2.110 -18.454 1.00 96.81 199 LEU A O 1
ATOM 1711 N N . SER A 1 200 ? 9.782 2.525 -18.502 1.00 97.81 200 SER A N 1
ATOM 1712 C CA . SER A 1 200 ? 9.866 2.881 -19.918 1.00 97.81 200 SER A CA 1
ATOM 1713 C C . SER A 1 200 ? 10.475 1.735 -20.721 1.00 97.81 200 SER A C 1
ATOM 1715 O O . SER A 1 200 ? 11.554 1.236 -20.415 1.00 97.81 200 SER A O 1
ATOM 1717 N N . PHE A 1 201 ? 9.773 1.292 -21.755 1.00 98.25 201 PHE A N 1
ATOM 1718 C CA . PHE A 1 201 ? 10.200 0.230 -22.659 1.00 98.25 201 PHE A CA 1
ATOM 1719 C C . PHE A 1 201 ? 10.721 0.869 -23.939 1.00 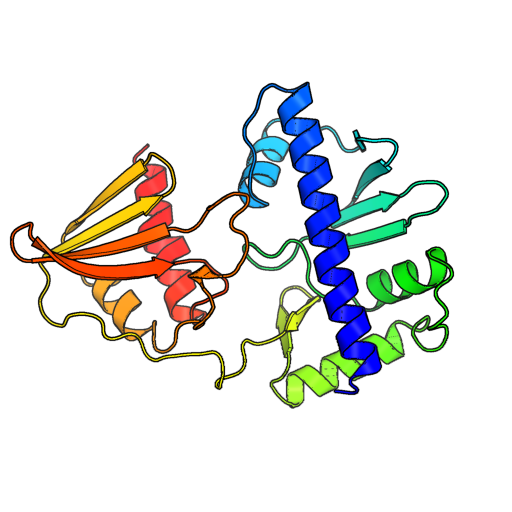98.25 201 PHE A C 1
ATOM 1721 O O . PHE A 1 201 ? 10.010 1.653 -24.576 1.00 98.25 201 PHE A O 1
ATOM 1728 N N . LEU A 1 202 ? 11.958 0.538 -24.293 1.00 98.44 202 LEU A N 1
ATOM 1729 C CA . LEU A 1 202 ? 12.668 1.102 -25.431 1.00 98.44 202 LEU A CA 1
ATOM 1730 C C . LEU A 1 202 ? 12.920 0.028 -26.496 1.00 98.44 202 LEU A C 1
ATOM 1732 O O . LEU A 1 202 ? 13.104 -1.154 -26.186 1.00 98.44 202 LEU A O 1
ATOM 1736 N N . LEU A 1 203 ? 12.923 0.466 -27.750 1.00 97.94 203 LEU A N 1
ATOM 1737 C CA . LEU A 1 203 ? 13.383 -0.287 -28.911 1.00 97.94 203 LEU A CA 1
ATOM 1738 C C . LEU A 1 203 ? 14.318 0.626 -29.705 1.00 97.94 203 LEU A C 1
ATOM 1740 O O . LEU A 1 203 ? 13.897 1.714 -30.097 1.00 97.94 203 LEU A O 1
ATOM 1744 N N . GLU A 1 204 ? 15.564 0.205 -29.908 1.00 95.81 204 GLU A N 1
ATOM 1745 C CA . GLU A 1 204 ? 16.611 0.991 -30.573 1.00 95.81 204 GLU A CA 1
ATOM 1746 C C . GLU A 1 204 ? 16.720 2.405 -29.973 1.00 95.81 204 GLU A C 1
ATOM 1748 O O . GLU A 1 204 ? 16.619 3.412 -30.667 1.00 95.81 204 GLU A O 1
ATOM 1753 N N . GLU A 1 205 ? 16.843 2.472 -28.641 1.00 94.12 205 GLU A N 1
ATOM 1754 C CA . GLU A 1 205 ? 16.925 3.708 -27.834 1.00 94.12 205 GLU A CA 1
ATOM 1755 C C . GLU A 1 205 ? 15.661 4.589 -27.820 1.00 94.12 205 GLU A C 1
ATOM 1757 O O . GLU A 1 205 ? 15.564 5.532 -27.031 1.00 94.12 205 GLU A O 1
ATOM 1762 N N . LYS A 1 206 ? 14.644 4.273 -28.625 1.00 96.94 206 LYS A N 1
ATOM 1763 C CA . LYS A 1 206 ? 13.388 5.022 -28.670 1.00 96.94 206 LYS A CA 1
ATOM 1764 C C . LYS A 1 206 ? 12.382 4.475 -27.664 1.00 96.94 206 LYS A C 1
ATOM 1766 O O . LYS A 1 206 ? 12.043 3.294 -27.704 1.00 96.94 206 LYS A O 1
ATOM 1771 N N . GLU A 1 207 ? 11.833 5.342 -26.812 1.00 97.75 207 GLU A N 1
ATOM 1772 C CA . GLU A 1 207 ? 10.714 4.975 -25.937 1.00 97.75 207 GLU A CA 1
ATOM 1773 C C . GLU A 1 207 ? 9.461 4.673 -26.773 1.00 97.75 207 GLU A C 1
ATOM 1775 O O . GLU A 1 207 ? 8.997 5.502 -27.560 1.00 97.75 207 GLU A O 1
ATOM 1780 N N . ILE A 1 208 ? 8.914 3.469 -26.601 1.00 97.94 208 ILE A N 1
ATOM 1781 C CA . ILE A 1 208 ? 7.716 2.995 -27.312 1.00 97.94 208 ILE A CA 1
ATOM 1782 C C . ILE A 1 208 ? 6.522 2.775 -26.381 1.00 97.94 208 ILE A C 1
ATOM 1784 O O . ILE A 1 208 ? 5.385 2.684 -26.845 1.00 97.94 208 ILE A O 1
ATOM 1788 N N . TYR A 1 209 ? 6.763 2.663 -25.075 1.00 97.62 209 TYR A N 1
ATOM 1789 C CA . TYR A 1 209 ? 5.724 2.496 -24.067 1.00 97.62 209 TYR A CA 1
ATOM 1790 C C . TYR A 1 209 ? 6.252 2.926 -22.704 1.00 97.62 209 TYR A C 1
ATOM 1792 O O . TYR A 1 209 ? 7.376 2.579 -22.351 1.00 97.62 209 TYR A O 1
ATOM 1800 N N . SER A 1 210 ? 5.428 3.606 -21.914 1.00 96.50 210 SER A N 1
ATOM 1801 C CA . SER A 1 210 ? 5.746 3.924 -20.526 1.00 96.50 210 SER A CA 1
ATOM 1802 C C . SER A 1 210 ? 4.533 3.686 -19.637 1.00 96.50 210 SER A C 1
ATOM 1804 O O . SER A 1 210 ? 3.386 3.857 -20.063 1.00 96.50 210 SER A O 1
ATOM 1806 N N . ILE A 1 211 ? 4.776 3.228 -18.412 1.00 95.38 211 ILE A N 1
ATOM 1807 C CA . ILE A 1 211 ? 3.733 2.999 -17.416 1.00 95.38 211 ILE A CA 1
ATOM 1808 C C . ILE A 1 211 ? 4.282 3.189 -16.003 1.00 95.38 211 ILE A C 1
ATOM 1810 O O . ILE A 1 211 ? 5.383 2.742 -15.677 1.00 95.38 211 ILE A O 1
ATOM 1814 N N . SER A 1 212 ? 3.484 3.807 -15.138 1.00 93.88 212 SER A N 1
ATOM 1815 C CA . SER A 1 212 ? 3.802 3.918 -13.718 1.00 93.88 212 SER A CA 1
ATOM 1816 C C . SER A 1 212 ? 3.732 2.567 -13.007 1.00 93.88 212 SER A C 1
ATOM 1818 O O . SER A 1 212 ? 2.960 1.671 -13.370 1.00 93.88 212 SER A O 1
ATOM 1820 N N . TYR A 1 213 ? 4.526 2.426 -11.953 1.00 93.06 213 TYR A N 1
ATOM 1821 C CA . TYR A 1 213 ? 4.573 1.252 -11.099 1.00 93.06 213 TYR A CA 1
ATOM 1822 C C . TYR A 1 213 ? 4.622 1.618 -9.613 1.00 93.06 213 TYR A C 1
ATOM 1824 O O . TYR A 1 213 ? 5.442 2.423 -9.167 1.00 93.06 213 TYR A O 1
ATOM 1832 N N . ASP A 1 214 ? 3.777 0.932 -8.846 1.00 89.31 214 ASP A N 1
ATOM 1833 C CA . ASP A 1 214 ? 3.853 0.821 -7.395 1.00 89.31 214 ASP A CA 1
ATOM 1834 C C . ASP A 1 214 ? 3.401 -0.585 -6.947 1.00 89.31 214 ASP A C 1
ATOM 1836 O O . ASP A 1 214 ? 2.772 -1.342 -7.696 1.00 89.31 214 ASP A O 1
ATOM 1840 N N . ASP A 1 215 ? 3.729 -0.953 -5.708 1.00 89.12 215 ASP A N 1
ATOM 1841 C CA . ASP A 1 215 ? 3.480 -2.288 -5.150 1.00 89.12 215 ASP A CA 1
ATOM 1842 C C . ASP A 1 215 ? 2.040 -2.493 -4.609 1.00 89.12 215 ASP A C 1
ATOM 1844 O O . ASP A 1 215 ? 1.722 -3.480 -3.932 1.00 89.12 215 ASP A O 1
ATOM 1848 N N . ILE A 1 216 ? 1.121 -1.587 -4.932 1.00 89.56 216 ILE A N 1
ATOM 1849 C CA . ILE A 1 216 ? -0.307 -1.640 -4.601 1.00 89.56 216 ILE A CA 1
ATOM 1850 C C . ILE A 1 216 ? -1.127 -1.832 -5.883 1.00 89.56 216 ILE A C 1
ATOM 1852 O O . ILE A 1 216 ? -2.078 -2.613 -5.870 1.00 89.56 216 ILE A O 1
ATOM 1856 N N . GLY A 1 217 ? -0.741 -1.169 -6.975 1.00 92.12 217 GLY A N 1
ATOM 1857 C CA . GLY A 1 217 ? -1.487 -1.039 -8.224 1.00 92.12 217 GLY A CA 1
ATOM 1858 C C . GLY A 1 217 ? -1.323 -2.180 -9.228 1.00 92.12 217 GLY A C 1
ATOM 1859 O O . GLY A 1 217 ? -1.853 -2.077 -10.332 1.00 92.12 217 GLY A O 1
ATOM 1860 N N . TYR A 1 218 ? -0.618 -3.253 -8.868 1.00 95.19 218 TYR A N 1
ATOM 1861 C CA . TYR A 1 218 ? -0.341 -4.404 -9.734 1.00 95.19 218 TYR A CA 1
ATOM 1862 C C . TYR A 1 218 ? -0.780 -5.740 -9.096 1.00 95.19 218 TYR A C 1
ATOM 1864 O O . TYR A 1 218 ? -1.016 -5.824 -7.885 1.00 95.19 218 TYR A O 1
ATOM 1872 N N . PRO A 1 219 ? -0.864 -6.837 -9.873 1.00 95.12 219 PRO A N 1
ATOM 1873 C CA . PRO A 1 219 ? -1.177 -8.157 -9.344 1.00 95.12 219 PRO A CA 1
ATOM 1874 C C . PRO A 1 219 ? -0.019 -8.702 -8.498 1.00 95.12 219 PRO A C 1
ATOM 1876 O O . PRO A 1 219 ? 1.151 -8.475 -8.803 1.00 95.12 219 PRO A O 1
ATOM 1879 N N . GLU A 1 220 ? -0.330 -9.517 -7.485 1.00 92.50 220 GLU A N 1
ATOM 1880 C CA . GLU A 1 220 ? 0.655 -10.097 -6.551 1.00 92.50 220 GLU A CA 1
ATOM 1881 C C . GLU A 1 220 ? 1.858 -10.743 -7.251 1.00 92.50 220 GLU A C 1
ATOM 1883 O O . GLU A 1 220 ? 3.002 -10.556 -6.845 1.00 92.50 220 GLU A O 1
ATOM 1888 N N . GLY A 1 221 ? 1.598 -11.499 -8.321 1.00 95.19 221 GLY A N 1
ATOM 1889 C CA . GLY A 1 221 ? 2.646 -12.185 -9.070 1.00 95.19 221 GLY A CA 1
ATOM 1890 C C . GLY A 1 221 ? 3.595 -11.237 -9.802 1.00 95.19 221 GLY A C 1
ATOM 1891 O O . GLY A 1 221 ? 4.775 -11.551 -9.898 1.00 95.19 221 GLY A O 1
ATOM 1892 N N . ALA A 1 222 ? 3.101 -10.101 -10.302 1.00 96.88 222 ALA A N 1
ATOM 1893 C CA . ALA A 1 222 ? 3.941 -9.088 -10.938 1.00 96.88 222 ALA A CA 1
ATOM 1894 C C . ALA A 1 222 ? 4.791 -8.364 -9.894 1.00 96.88 222 ALA A C 1
ATOM 1896 O O . ALA A 1 222 ? 5.985 -8.168 -10.090 1.00 96.88 222 ALA A O 1
ATOM 1897 N N . ILE A 1 223 ? 4.186 -8.044 -8.753 1.00 94.25 223 ILE A N 1
ATOM 1898 C CA . ILE A 1 223 ? 4.844 -7.275 -7.700 1.00 94.25 223 ILE A CA 1
ATOM 1899 C C . ILE A 1 223 ? 5.979 -8.057 -7.065 1.00 94.25 223 ILE A C 1
ATOM 1901 O O . ILE A 1 223 ? 7.049 -7.499 -6.887 1.00 94.25 223 ILE A O 1
ATOM 1905 N N . LYS A 1 224 ? 5.804 -9.357 -6.805 1.00 93.81 224 LYS A N 1
ATOM 1906 C CA . LYS A 1 224 ? 6.917 -10.196 -6.339 1.00 93.81 224 LYS A CA 1
ATOM 1907 C C . LYS A 1 224 ? 8.101 -10.175 -7.302 1.00 93.81 224 LYS A C 1
ATOM 1909 O O . LYS A 1 224 ? 9.226 -10.030 -6.862 1.00 93.81 224 LYS A O 1
ATOM 1914 N N . ILE A 1 225 ? 7.851 -10.266 -8.609 1.00 96.38 225 ILE A N 1
ATOM 1915 C CA . ILE A 1 225 ? 8.931 -10.224 -9.607 1.00 96.38 225 ILE A CA 1
ATOM 1916 C C . ILE A 1 225 ? 9.616 -8.856 -9.590 1.00 96.38 225 ILE A C 1
ATOM 1918 O O . ILE A 1 225 ? 10.839 -8.770 -9.562 1.00 96.38 225 ILE A O 1
ATOM 1922 N N . MET A 1 226 ? 8.836 -7.775 -9.590 1.00 94.94 226 MET A N 1
ATOM 1923 C CA . MET A 1 226 ? 9.406 -6.434 -9.590 1.00 94.94 226 MET A CA 1
ATOM 1924 C C . MET A 1 226 ? 10.179 -6.147 -8.297 1.00 94.94 226 MET A C 1
ATOM 1926 O O . MET A 1 226 ? 11.305 -5.679 -8.366 1.00 94.94 226 MET A O 1
ATOM 1930 N N . SER A 1 227 ? 9.626 -6.464 -7.128 1.00 89.12 227 SER A N 1
ATOM 1931 C CA . SER A 1 227 ? 10.279 -6.228 -5.838 1.00 89.12 227 SER A CA 1
ATOM 1932 C C . SER A 1 227 ? 11.479 -7.146 -5.598 1.00 89.12 227 SER A C 1
ATOM 1934 O O . SER A 1 227 ? 12.546 -6.645 -5.254 1.00 89.12 227 SER A O 1
ATOM 1936 N N . ASP A 1 228 ? 11.324 -8.458 -5.787 1.00 88.75 228 ASP A N 1
ATOM 1937 C CA . ASP A 1 228 ? 12.308 -9.455 -5.346 1.00 88.75 228 ASP A CA 1
ATOM 1938 C C . ASP A 1 228 ? 13.405 -9.699 -6.395 1.00 88.75 228 ASP A C 1
ATOM 1940 O O . ASP A 1 228 ? 14.545 -9.985 -6.028 1.00 88.75 228 ASP A O 1
ATOM 1944 N N . ASP A 1 229 ? 13.081 -9.571 -7.690 1.00 91.56 229 ASP A N 1
ATOM 1945 C CA . ASP A 1 229 ? 14.012 -9.884 -8.780 1.00 91.56 229 ASP A CA 1
ATOM 1946 C C . ASP A 1 229 ? 14.549 -8.626 -9.480 1.00 91.56 229 ASP A C 1
ATOM 1948 O O . ASP A 1 229 ? 15.737 -8.556 -9.789 1.00 91.56 229 ASP A O 1
ATOM 1952 N N . ILE A 1 230 ? 13.707 -7.629 -9.768 1.00 93.00 230 ILE A N 1
ATOM 1953 C CA . ILE A 1 230 ? 14.133 -6.448 -10.540 1.00 93.00 230 ILE A CA 1
ATOM 1954 C C . ILE A 1 230 ? 14.729 -5.389 -9.605 1.00 93.00 230 ILE A C 1
ATOM 1956 O O . ILE A 1 230 ? 15.937 -5.160 -9.619 1.00 93.00 230 ILE A O 1
ATOM 1960 N N . LEU A 1 231 ? 13.907 -4.776 -8.752 1.00 90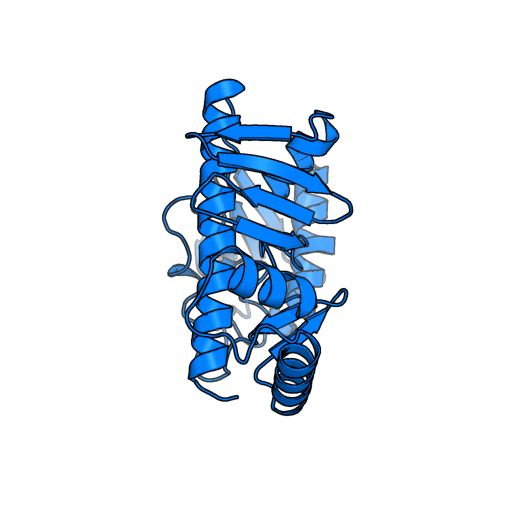.44 231 LEU A N 1
ATOM 1961 C CA . LEU A 1 231 ? 14.306 -3.667 -7.883 1.00 90.44 231 LEU A CA 1
ATOM 1962 C C . LEU A 1 231 ? 15.366 -4.081 -6.859 1.00 90.44 231 LEU A C 1
ATOM 1964 O O . LEU A 1 231 ? 16.313 -3.337 -6.635 1.00 90.44 231 LEU A O 1
ATOM 1968 N N . HIS A 1 232 ? 15.262 -5.275 -6.269 1.00 86.62 232 HIS A N 1
ATOM 1969 C CA . HIS A 1 232 ? 16.276 -5.771 -5.331 1.00 86.62 232 HIS A CA 1
ATOM 1970 C C . HIS A 1 232 ? 17.671 -5.860 -5.956 1.00 86.62 232 HIS A C 1
ATOM 1972 O O . HIS A 1 232 ? 18.656 -5.484 -5.323 1.00 86.62 232 HIS A O 1
ATOM 1978 N N . ASN A 1 233 ? 17.765 -6.326 -7.205 1.00 85.88 233 ASN A N 1
ATOM 1979 C CA . ASN A 1 233 ? 19.045 -6.418 -7.906 1.00 85.88 233 ASN A CA 1
ATOM 1980 C C . ASN A 1 233 ? 19.557 -5.041 -8.343 1.00 85.88 233 ASN A C 1
ATOM 1982 O O . ASN A 1 233 ? 20.757 -4.796 -8.246 1.00 85.88 233 ASN A O 1
ATOM 1986 N N . LEU A 1 234 ? 18.664 -4.131 -8.746 1.00 86.00 234 LEU A N 1
ATOM 1987 C CA . LEU A 1 234 ? 19.028 -2.742 -9.045 1.00 86.00 234 LEU A CA 1
ATOM 1988 C C . LEU A 1 234 ? 19.605 -2.022 -7.819 1.00 86.00 234 LEU A C 1
ATOM 1990 O O . LEU A 1 234 ? 20.618 -1.339 -7.924 1.00 86.00 234 LEU A O 1
ATOM 1994 N N . LEU A 1 235 ? 18.990 -2.210 -6.650 1.00 77.25 235 LEU A N 1
ATOM 1995 C CA . LEU A 1 235 ? 19.393 -1.539 -5.413 1.00 77.25 235 LEU A CA 1
ATOM 1996 C C . LEU A 1 235 ? 20.624 -2.168 -4.745 1.00 77.25 235 LEU A C 1
ATOM 1998 O O . LEU A 1 235 ? 21.278 -1.501 -3.955 1.00 77.25 235 LEU A O 1
ATOM 2002 N N . LYS A 1 236 ? 20.954 -3.430 -5.052 1.00 72.88 236 LYS A N 1
ATOM 2003 C CA . LYS A 1 236 ? 22.213 -4.072 -4.632 1.00 72.88 236 LYS A CA 1
ATOM 2004 C C . LYS A 1 236 ? 23.433 -3.631 -5.437 1.00 72.88 236 LYS A C 1
ATOM 2006 O O . LYS A 1 236 ? 24.551 -3.867 -4.994 1.00 72.88 236 LYS A O 1
ATOM 2011 N N . ALA A 1 237 ? 23.222 -3.100 -6.638 1.00 59.69 237 ALA A N 1
ATOM 2012 C CA . ALA A 1 237 ? 24.296 -2.639 -7.512 1.00 59.69 237 ALA A CA 1
ATOM 2013 C C . ALA A 1 237 ? 24.802 -1.224 -7.154 1.00 59.69 237 ALA A C 1
ATOM 2015 O O . ALA A 1 237 ? 25.707 -0.728 -7.824 1.00 59.69 237 ALA A O 1
ATOM 2016 N N . LEU A 1 238 ? 24.214 -0.597 -6.125 1.00 50.84 238 LEU A N 1
ATOM 2017 C CA . LEU A 1 238 ? 24.616 0.673 -5.511 1.00 50.84 238 LEU A CA 1
ATOM 2018 C C . LEU A 1 238 ? 25.434 0.418 -4.240 1.00 50.84 238 LEU A C 1
ATOM 2020 O O . LEU A 1 238 ? 26.382 1.197 -4.002 1.00 50.84 238 LEU A O 1
#

pLDDT: mean 92.52, std 9.0, range [45.28, 98.5]

Secondary structure (DSSP, 8-state):
--HHHHHHHHHHHHHHHHHHHHHHHHHHHHHT----SHHHHHHHHHH----EEEETTEEEEEETTEEEEE-SS-EEEEEBPSTT-SB-B-HHHHHHHHHHTT-S-GGGG-HHHHHHHHHHHHHTTSEEEETTEEEEPPPGGGEE-----SS-SEEEEEETTEEEEEE--HHHHHHHHH---EETTTTTS-TTT---EEEEEEETTEEEEEEEE-SSSS-HHHHHIIIIIIIHHHHHT-